Protein AF-A0A844CHT3-F1 (afdb_monomer)

Sequence (270 aa):
MACTTKIDYTPQVSEKPLGLPQITQGWQAALNIAKATGRPLPAVAANAPDAPTKAPEDNANARIGLTKGAVIETLDGPKPVENLKPGDLLRTGSGAYRPLRHVFRVELDAPRRAIRINAEALGPGLPEKGIRLPRDQQIHVTSDIARRMFGHEGALVPAHLLTALPGIAAARVKDRVHYLLLMDRQDTVLTRGVPTETLAPCARNLDLVPAHLRRAITRLYPGFGQDKPKAARHLNVPKTKRQKRLVHKHANSGTPLLGDDPAPEDHKTG

Mean predicted aligned error: 12.44 Å

pLDDT: mean 73.32, std 22.99, range [27.7, 97.88]

Radius of gyration: 20.01 Å; Cα contacts (8 Å, |Δi|>4): 534; chains: 1; bounding box: 61×52×53 Å

Structure (mmCIF, N/CA/C/O backbone):
data_AF-A0A844CHT3-F1
#
_entry.id   AF-A0A844CHT3-F1
#
loop_
_atom_site.group_PDB
_atom_site.id
_atom_site.type_symbol
_atom_site.label_atom_id
_atom_site.label_alt_id
_atom_site.label_comp_id
_atom_site.label_asym_id
_atom_site.label_entity_id
_atom_site.label_seq_id
_atom_site.pdbx_PDB_ins_code
_atom_site.Cartn_x
_atom_site.Cartn_y
_atom_site.Cartn_z
_atom_site.occupancy
_atom_site.B_iso_or_equiv
_atom_site.auth_seq_id
_atom_site.auth_comp_id
_atom_site.auth_asym_id
_atom_site.auth_atom_id
_atom_site.pdbx_PDB_model_num
ATOM 1 N N . MET A 1 1 ? 7.297 25.046 -6.395 1.00 27.98 1 MET A N 1
ATOM 2 C CA . MET A 1 1 ? 8.085 24.469 -7.512 1.00 27.98 1 MET A CA 1
ATOM 3 C C . MET A 1 1 ? 7.673 23.031 -7.759 1.00 27.98 1 MET A C 1
ATOM 5 O O . MET A 1 1 ? 7.214 22.374 -6.836 1.00 27.98 1 MET A O 1
ATOM 9 N N . ALA A 1 2 ? 7.744 22.593 -9.013 1.00 28.45 2 ALA A N 1
ATOM 10 C CA . ALA A 1 2 ? 6.963 21.505 -9.569 1.00 28.45 2 ALA A CA 1
ATOM 11 C C . ALA A 1 2 ? 7.799 20.251 -9.932 1.00 28.45 2 ALA A C 1
ATOM 13 O O . ALA A 1 2 ? 8.693 20.369 -10.751 1.00 28.45 2 ALA A O 1
ATOM 14 N N . CYS A 1 3 ? 7.493 19.054 -9.394 1.00 27.70 3 CYS A N 1
ATOM 15 C CA . CYS A 1 3 ? 7.609 17.777 -10.126 1.00 27.70 3 CYS A CA 1
ATOM 16 C C . CYS A 1 3 ? 6.873 17.958 -11.457 1.00 27.70 3 CYS A C 1
ATOM 18 O O . CYS A 1 3 ? 5.642 18.106 -11.483 1.00 27.70 3 CYS A O 1
ATOM 20 N N . THR A 1 4 ? 7.658 18.136 -12.513 1.00 29.64 4 THR A N 1
ATOM 21 C CA . THR A 1 4 ? 7.185 18.486 -13.859 1.00 29.64 4 THR A CA 1
ATOM 22 C C . THR A 1 4 ? 7.711 17.494 -14.879 1.00 29.64 4 THR A C 1
ATOM 24 O O . THR A 1 4 ? 7.705 17.778 -16.068 1.00 29.64 4 THR A O 1
ATOM 27 N N . THR A 1 5 ? 8.135 16.311 -14.445 1.00 30.62 5 THR A N 1
ATOM 28 C CA . THR A 1 5 ? 8.407 15.238 -15.387 1.00 30.62 5 THR A CA 1
ATOM 29 C C . THR A 1 5 ? 7.070 14.592 -15.721 1.00 30.62 5 THR A C 1
ATOM 31 O O . THR A 1 5 ? 6.643 13.623 -15.094 1.00 30.62 5 THR A O 1
ATOM 34 N N . LYS A 1 6 ? 6.360 15.164 -16.703 1.00 32.78 6 LYS A N 1
ATOM 35 C CA . LYS A 1 6 ? 5.474 14.340 -17.523 1.00 32.78 6 LYS A CA 1
ATOM 36 C C . LYS A 1 6 ? 6.390 13.288 -18.137 1.00 32.78 6 LYS A C 1
ATOM 38 O O . LYS A 1 6 ? 7.235 13.608 -18.964 1.00 32.78 6 LYS A O 1
ATOM 43 N N . ILE A 1 7 ? 6.291 12.053 -17.655 1.00 34.59 7 ILE A N 1
ATOM 44 C CA . ILE A 1 7 ? 6.892 10.923 -18.352 1.00 34.59 7 ILE A CA 1
ATOM 45 C C . ILE A 1 7 ? 6.004 10.723 -19.579 1.00 34.59 7 ILE A C 1
ATOM 47 O O . ILE A 1 7 ? 4.995 10.011 -19.524 1.00 34.59 7 ILE A O 1
ATOM 51 N N . ASP A 1 8 ? 6.315 11.451 -20.646 1.00 31.53 8 ASP A N 1
ATOM 52 C CA . ASP A 1 8 ? 5.753 11.204 -21.963 1.00 31.53 8 ASP A CA 1
ATOM 53 C C . ASP A 1 8 ? 6.364 9.883 -22.429 1.00 31.53 8 ASP A C 1
ATOM 55 O O . ASP A 1 8 ? 7.491 9.810 -22.916 1.00 31.53 8 ASP A O 1
ATOM 59 N N . TYR A 1 9 ? 5.646 8.793 -22.161 1.00 35.69 9 TYR A N 1
ATOM 60 C CA . TYR A 1 9 ? 5.951 7.515 -22.776 1.00 35.69 9 TYR A CA 1
ATOM 61 C C . TYR A 1 9 ? 5.513 7.607 -24.234 1.00 35.69 9 TYR A C 1
ATOM 63 O O . TYR A 1 9 ? 4.367 7.318 -24.575 1.00 35.69 9 TYR A O 1
ATOM 71 N N . THR A 1 10 ? 6.431 8.032 -25.091 1.00 32.19 10 THR A N 1
ATOM 72 C CA . THR A 1 10 ? 6.373 7.678 -26.504 1.00 32.19 10 THR A CA 1
ATOM 73 C C . THR A 1 10 ? 6.957 6.269 -26.589 1.00 32.19 10 THR A C 1
ATOM 75 O O . THR A 1 10 ? 8.116 6.099 -26.203 1.00 32.19 10 THR A O 1
ATOM 78 N N . PRO A 1 11 ? 6.205 5.241 -27.025 1.00 35.31 11 PRO A N 1
ATOM 79 C CA . PRO A 1 11 ? 6.768 3.916 -27.236 1.00 35.31 11 PRO A CA 1
ATOM 80 C C . PRO A 1 11 ? 7.791 4.018 -28.367 1.00 35.31 11 PRO A C 1
ATOM 82 O O . PRO A 1 11 ? 7.450 3.907 -29.541 1.00 35.31 11 PRO A O 1
ATOM 85 N N . GLN A 1 12 ? 9.049 4.285 -28.032 1.00 36.66 12 GLN A N 1
ATOM 86 C CA . GLN A 1 12 ? 10.134 4.105 -28.973 1.00 36.66 12 GLN A CA 1
ATOM 87 C C . GLN A 1 12 ? 10.660 2.684 -28.819 1.00 36.66 12 GLN A C 1
ATOM 89 O O . GLN A 1 12 ? 11.245 2.315 -27.806 1.00 36.66 12 GLN A O 1
ATOM 94 N N . VAL A 1 13 ? 10.447 1.944 -29.905 1.00 36.38 13 VAL A N 1
ATOM 95 C CA . VAL A 1 13 ? 11.016 0.646 -30.257 1.00 36.38 13 VAL A CA 1
ATOM 96 C C . VAL A 1 13 ? 10.312 -0.577 -29.662 1.00 36.38 13 VAL A C 1
ATOM 98 O O . VAL A 1 13 ? 10.153 -0.765 -28.460 1.00 36.38 13 VAL A O 1
ATOM 101 N N . SER A 1 14 ? 9.910 -1.427 -30.608 1.00 39.06 14 SER A N 1
ATOM 102 C CA . SER A 1 14 ? 9.437 -2.800 -30.485 1.00 39.06 14 SER A CA 1
ATOM 103 C C . SER A 1 14 ? 10.505 -3.710 -29.857 1.00 39.06 14 SER A C 1
ATOM 105 O O . SER A 1 14 ? 11.056 -4.586 -30.521 1.00 39.06 14 SER A O 1
ATOM 107 N N . GLU A 1 15 ? 10.792 -3.541 -28.572 1.00 35.44 15 GLU A N 1
ATOM 108 C CA . GLU A 1 15 ? 11.458 -4.579 -27.792 1.00 35.44 15 GLU A CA 1
ATOM 109 C C . GLU A 1 15 ? 10.507 -5.119 -26.733 1.00 35.44 15 GLU A C 1
ATOM 111 O O . GLU A 1 15 ? 9.846 -4.385 -25.996 1.00 35.44 15 GLU A O 1
ATOM 116 N N . LYS A 1 16 ? 10.417 -6.450 -26.687 1.00 38.06 16 LYS A N 1
ATOM 117 C CA . LYS A 1 16 ? 9.654 -7.179 -25.680 1.00 38.06 16 LYS A CA 1
ATOM 118 C C . LYS A 1 16 ? 10.191 -6.749 -24.307 1.00 38.06 16 LYS A C 1
ATOM 120 O O . LYS A 1 16 ? 11.369 -6.995 -24.047 1.00 38.06 16 LYS A O 1
ATOM 125 N N . PRO A 1 17 ? 9.386 -6.109 -23.438 1.00 40.97 17 PRO A N 1
ATOM 126 C CA . PRO A 1 17 ? 9.882 -5.609 -22.165 1.00 40.97 17 PRO A CA 1
ATOM 127 C C . PRO A 1 17 ? 10.485 -6.766 -21.370 1.00 40.97 17 PRO A C 1
ATOM 129 O O . PRO A 1 17 ? 9.828 -7.786 -21.143 1.00 40.97 17 PRO A O 1
ATOM 132 N N . LEU A 1 18 ? 11.757 -6.618 -20.996 1.00 38.84 18 LEU A N 1
ATOM 133 C CA . LEU A 1 18 ? 12.466 -7.619 -20.211 1.00 38.84 18 LEU A CA 1
ATOM 134 C C . LEU A 1 18 ? 11.733 -7.822 -18.883 1.00 38.84 18 LEU A C 1
ATOM 136 O O . LEU A 1 18 ? 11.431 -6.869 -18.161 1.00 38.84 18 LEU A O 1
ATOM 140 N N . GLY A 1 19 ? 11.457 -9.078 -18.545 1.00 41.59 19 GLY A N 1
ATOM 141 C CA . GLY A 1 19 ? 10.931 -9.423 -17.234 1.00 41.59 19 GLY A CA 1
ATOM 142 C C . GLY A 1 19 ? 11.963 -9.111 -16.149 1.00 41.59 19 GLY A C 1
ATOM 143 O O . GLY A 1 19 ? 13.167 -9.235 -16.356 1.00 41.59 19 GLY A O 1
ATOM 144 N N . LEU A 1 20 ? 11.505 -8.765 -14.947 1.00 42.03 20 LEU A N 1
ATOM 145 C CA . LEU A 1 20 ? 12.373 -8.546 -13.784 1.00 42.03 20 LEU A CA 1
ATOM 146 C C . LEU A 1 20 ? 13.382 -9.665 -13.490 1.00 42.03 20 LEU A C 1
ATOM 148 O O . LEU A 1 20 ? 14.497 -9.319 -13.117 1.00 42.03 20 LEU A O 1
ATOM 152 N N . PRO A 1 21 ? 13.090 -10.963 -13.712 1.00 42.12 21 PRO A N 1
ATOM 153 C CA . PRO A 1 21 ? 14.114 -12.001 -13.613 1.00 42.12 21 PRO A CA 1
ATOM 154 C C . PRO A 1 21 ? 15.311 -11.738 -14.537 1.00 42.12 21 PRO A C 1
ATOM 156 O O . PRO A 1 21 ? 16.453 -11.846 -14.108 1.00 42.12 21 PRO A O 1
ATOM 159 N N . GLN A 1 22 ? 15.057 -11.288 -15.768 1.00 46.22 22 GLN A N 1
ATOM 160 C CA . GLN A 1 22 ? 16.089 -10.979 -16.762 1.00 46.22 22 GLN A CA 1
ATOM 161 C C . GLN A 1 22 ? 16.851 -9.698 -16.396 1.00 46.22 22 GLN A C 1
ATOM 163 O O . GLN A 1 22 ? 18.066 -9.625 -16.562 1.00 46.22 22 GLN A O 1
ATOM 168 N N . ILE A 1 23 ? 16.159 -8.710 -15.824 1.00 45.75 23 ILE A N 1
ATOM 169 C CA . ILE A 1 23 ? 16.764 -7.455 -15.358 1.00 45.75 23 ILE A CA 1
ATOM 170 C C . ILE A 1 23 ? 17.653 -7.691 -14.131 1.00 45.75 23 ILE A C 1
ATOM 172 O O . ILE A 1 23 ? 18.779 -7.199 -14.081 1.00 45.75 23 ILE A O 1
ATOM 176 N N . THR A 1 24 ? 17.171 -8.445 -13.143 1.00 44.72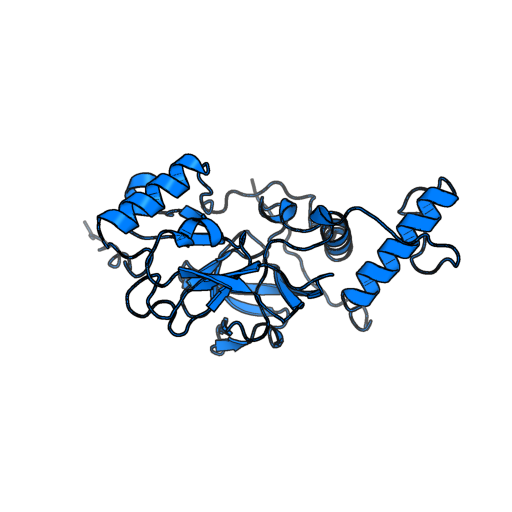 24 THR A N 1
ATOM 177 C CA . THR A 1 24 ? 17.922 -8.768 -11.924 1.00 44.72 24 THR A CA 1
ATOM 178 C C . THR A 1 24 ? 19.128 -9.641 -12.255 1.00 44.72 24 THR A C 1
ATOM 180 O O . THR A 1 24 ? 20.231 -9.337 -11.804 1.00 44.72 24 THR A O 1
ATOM 183 N N . GLN A 1 25 ? 18.956 -10.660 -13.103 1.00 51.41 25 GLN A N 1
ATOM 184 C CA . GLN A 1 25 ? 20.039 -11.544 -13.535 1.00 51.41 25 GLN A CA 1
ATOM 185 C C . GLN A 1 25 ? 21.099 -10.790 -14.350 1.00 51.41 25 GLN A C 1
ATOM 187 O O . GLN A 1 25 ? 22.286 -10.869 -14.031 1.00 51.41 25 GLN A O 1
ATOM 192 N N . GLY A 1 26 ? 20.679 -9.975 -15.323 1.00 45.19 26 GLY A N 1
ATOM 193 C CA . GLY A 1 26 ? 21.593 -9.151 -16.114 1.00 45.19 26 GLY A CA 1
ATOM 194 C C . GLY A 1 26 ? 22.316 -8.082 -15.288 1.00 45.19 26 GLY A C 1
ATOM 195 O O . GLY A 1 26 ? 23.476 -7.752 -15.537 1.00 45.19 26 GLY A O 1
ATOM 196 N N . TRP A 1 27 ? 21.673 -7.552 -14.248 1.00 44.44 27 TRP A N 1
ATOM 197 C CA . TRP A 1 27 ? 22.304 -6.567 -13.378 1.00 44.44 27 TRP A CA 1
ATOM 198 C C . TRP A 1 27 ? 23.285 -7.178 -12.379 1.00 44.44 27 TRP A C 1
ATOM 200 O O . TRP A 1 27 ? 24.342 -6.594 -12.127 1.00 44.44 27 TRP A O 1
ATOM 210 N N . GLN A 1 28 ? 22.966 -8.357 -11.842 1.00 48.78 28 GLN A N 1
ATOM 211 C CA . GLN A 1 28 ? 23.878 -9.108 -10.987 1.00 48.78 28 GLN A CA 1
ATOM 212 C C . GLN A 1 28 ? 25.139 -9.504 -11.770 1.00 48.78 28 GLN A C 1
ATOM 214 O O . GLN A 1 28 ? 26.248 -9.327 -11.270 1.00 48.78 28 GLN A O 1
ATOM 219 N N . ALA A 1 29 ? 24.979 -9.932 -13.027 1.00 49.59 29 ALA A N 1
ATOM 220 C CA . ALA A 1 29 ? 26.091 -10.200 -13.932 1.00 49.59 29 ALA A CA 1
ATOM 221 C C . ALA A 1 29 ? 26.968 -8.954 -14.158 1.00 49.59 29 ALA A C 1
ATOM 223 O O . ALA A 1 29 ? 28.166 -8.993 -13.879 1.00 49.59 29 ALA A O 1
ATOM 224 N N . ALA A 1 30 ? 26.379 -7.81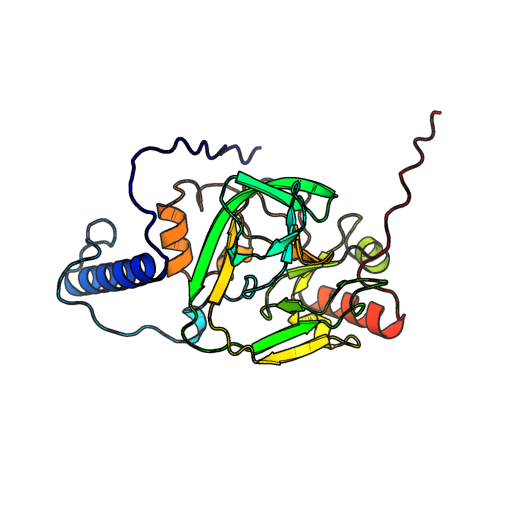2 -14.537 1.00 44.84 30 ALA A N 1
ATOM 225 C CA . ALA A 1 30 ? 27.121 -6.563 -14.761 1.00 44.84 30 ALA A CA 1
ATOM 226 C C . ALA A 1 30 ? 27.892 -6.063 -13.519 1.00 44.84 30 ALA A C 1
ATOM 228 O O . ALA A 1 30 ? 29.025 -5.592 -13.619 1.00 44.84 30 ALA A O 1
ATOM 229 N N . LEU A 1 31 ? 27.301 -6.178 -12.327 1.00 47.62 31 LEU A N 1
ATOM 230 C CA . LEU A 1 31 ? 27.947 -5.816 -11.057 1.00 47.62 31 LEU A CA 1
ATOM 231 C C . LEU A 1 31 ? 29.239 -6.579 -10.797 1.00 47.62 31 LEU A C 1
ATOM 233 O O . LEU A 1 31 ? 30.205 -6.049 -10.248 1.00 47.62 31 LEU A O 1
ATOM 237 N N . ASN A 1 32 ? 29.200 -7.853 -11.123 1.00 49.69 32 ASN A N 1
ATOM 238 C CA . ASN A 1 32 ? 30.244 -8.786 -10.796 1.00 49.69 32 ASN A CA 1
ATOM 239 C C . ASN A 1 32 ? 31.475 -8.589 -11.682 1.00 49.69 32 ASN A C 1
ATOM 241 O O . ASN A 1 32 ? 32.595 -8.522 -11.180 1.00 49.69 32 ASN A O 1
ATOM 245 N N . ILE A 1 33 ? 31.246 -8.357 -12.971 1.00 48.78 33 ILE A N 1
ATOM 246 C CA . ILE A 1 33 ? 32.291 -8.013 -13.936 1.00 48.78 33 ILE A CA 1
ATOM 247 C C . ILE A 1 33 ? 32.917 -6.653 -13.594 1.00 48.78 33 ILE A C 1
ATOM 249 O O . ILE A 1 33 ? 34.136 -6.502 -13.650 1.00 48.78 33 ILE A O 1
ATOM 253 N N . ALA A 1 34 ? 32.114 -5.664 -13.181 1.00 49.22 34 ALA A N 1
ATOM 254 C CA . ALA A 1 34 ? 32.613 -4.354 -12.751 1.00 49.22 34 ALA A CA 1
ATOM 255 C C . ALA A 1 34 ? 33.596 -4.464 -11.572 1.00 49.22 34 ALA A C 1
ATOM 257 O O . ALA A 1 34 ? 34.659 -3.848 -11.585 1.00 49.22 34 ALA A O 1
ATOM 258 N N . LYS A 1 35 ? 33.280 -5.306 -10.578 1.00 51.31 35 LYS A N 1
ATOM 259 C CA . LYS A 1 35 ? 34.171 -5.572 -9.437 1.00 51.31 35 LYS A CA 1
ATOM 260 C C . LYS A 1 35 ? 35.452 -6.296 -9.842 1.00 51.31 35 LYS A C 1
ATOM 262 O O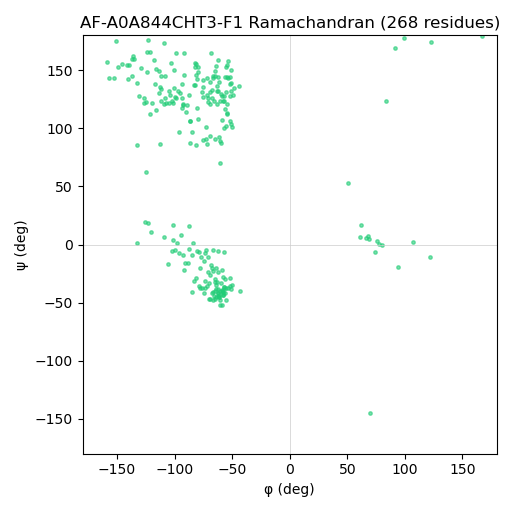 . LYS A 1 35 ? 36.511 -5.949 -9.337 1.00 51.31 35 LYS A O 1
ATOM 267 N N . ALA A 1 36 ? 35.351 -7.276 -10.738 1.00 49.34 36 ALA A N 1
ATOM 268 C CA . ALA A 1 36 ? 36.500 -8.057 -11.192 1.00 49.34 36 ALA A CA 1
ATOM 269 C C . ALA A 1 36 ? 37.464 -7.243 -12.070 1.00 49.34 36 ALA A C 1
ATOM 271 O O . ALA A 1 36 ? 38.669 -7.455 -12.033 1.00 49.34 36 ALA A O 1
ATOM 272 N N . THR A 1 37 ? 36.938 -6.297 -12.849 1.00 52.53 37 THR A N 1
ATOM 273 C CA . THR A 1 37 ? 37.716 -5.537 -13.844 1.00 52.53 37 THR A CA 1
ATOM 274 C C . THR A 1 37 ? 38.096 -4.128 -13.390 1.00 52.53 37 THR A C 1
ATOM 276 O O . THR A 1 37 ? 38.778 -3.417 -14.122 1.00 52.53 37 THR A O 1
ATOM 279 N N . GLY A 1 38 ? 37.610 -3.679 -12.228 1.00 55.19 38 GLY A N 1
ATOM 280 C CA . GLY A 1 38 ? 37.770 -2.297 -11.759 1.00 55.19 38 GLY A CA 1
ATOM 281 C C . GLY A 1 38 ? 37.025 -1.255 -12.607 1.00 55.19 38 GLY A C 1
ATOM 282 O O . GLY A 1 38 ? 37.162 -0.055 -12.370 1.00 55.19 38 GLY A O 1
ATOM 283 N N . ARG A 1 39 ? 36.228 -1.684 -13.596 1.00 49.00 39 ARG A N 1
ATOM 284 C CA . ARG A 1 39 ? 35.475 -0.794 -14.486 1.00 49.00 39 ARG A CA 1
ATOM 285 C C . ARG A 1 39 ? 34.189 -0.317 -13.809 1.00 49.00 39 ARG A C 1
ATOM 287 O O . ARG A 1 39 ? 33.514 -1.101 -13.140 1.00 49.00 39 ARG A O 1
ATOM 294 N N . PRO A 1 40 ? 33.784 0.947 -14.009 1.00 43.41 40 PRO A N 1
ATOM 295 C CA . PRO A 1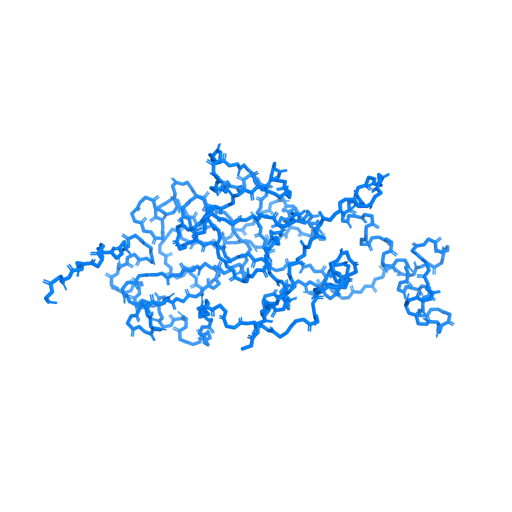 40 ? 32.540 1.451 -13.448 1.00 43.41 40 PRO A CA 1
ATOM 296 C C . PRO A 1 40 ? 31.334 0.751 -14.100 1.00 43.41 40 PRO A C 1
ATOM 298 O O . PRO A 1 40 ? 31.325 0.499 -15.301 1.00 43.41 40 PRO A O 1
ATOM 301 N N . LEU A 1 41 ? 30.289 0.478 -13.312 1.00 39.66 41 LEU A N 1
ATOM 302 C CA . LEU A 1 41 ? 29.039 -0.192 -13.722 1.00 39.66 41 LEU A CA 1
ATOM 303 C C . LEU A 1 41 ? 28.429 0.255 -15.074 1.00 39.66 41 LEU A C 1
ATOM 305 O O . LEU A 1 41 ? 27.941 -0.612 -15.794 1.00 39.66 41 LEU A O 1
ATOM 309 N N . PRO A 1 42 ? 28.426 1.552 -15.451 1.00 43.00 42 PRO A N 1
ATOM 310 C CA . PRO A 1 42 ? 27.925 2.000 -16.755 1.00 43.00 42 PRO A CA 1
ATOM 311 C C . PRO A 1 42 ? 28.729 1.475 -17.953 1.00 43.00 42 PRO A C 1
ATOM 313 O O . PRO A 1 42 ? 28.222 1.463 -19.067 1.00 43.00 42 PRO A O 1
ATOM 316 N N . ALA A 1 43 ? 29.971 1.042 -17.731 1.00 43.69 43 ALA A N 1
ATOM 317 C CA . ALA A 1 43 ? 30.878 0.544 -18.760 1.00 43.69 43 ALA A CA 1
ATOM 318 C C . ALA A 1 43 ? 30.836 -0.988 -18.916 1.00 43.69 43 ALA A C 1
ATOM 320 O O . ALA A 1 43 ? 31.693 -1.549 -19.601 1.00 43.69 43 ALA A O 1
ATOM 321 N N . VAL A 1 44 ? 29.894 -1.669 -18.253 1.00 43.66 44 VAL A N 1
ATOM 322 C CA . VAL A 1 44 ? 29.858 -3.130 -18.143 1.00 43.66 44 VAL A CA 1
ATOM 323 C C . VAL A 1 44 ? 28.503 -3.675 -18.595 1.00 43.66 44 VAL A C 1
ATOM 325 O O . VAL A 1 44 ? 27.459 -3.315 -18.053 1.00 43.66 44 VAL A O 1
ATOM 328 N N . ALA A 1 45 ? 28.524 -4.555 -19.599 1.00 47.44 45 ALA A N 1
ATOM 329 C CA . ALA A 1 45 ? 27.330 -5.179 -20.159 1.00 47.44 45 ALA A CA 1
ATOM 330 C C . ALA A 1 45 ? 26.834 -6.352 -19.295 1.00 47.44 45 ALA A C 1
ATOM 332 O O . ALA A 1 45 ? 27.620 -7.085 -18.698 1.00 47.44 45 ALA A O 1
ATOM 333 N N . ALA A 1 46 ? 25.516 -6.559 -19.289 1.00 40.69 46 ALA A N 1
ATOM 334 C CA . ALA A 1 46 ? 24.804 -7.580 -18.514 1.00 40.69 46 ALA A CA 1
ATOM 335 C C . ALA A 1 46 ? 25.154 -9.049 -18.849 1.00 40.69 46 ALA A C 1
ATOM 337 O O . ALA A 1 46 ? 24.678 -9.944 -18.161 1.00 40.69 46 ALA A O 1
ATOM 338 N N . ASN A 1 47 ? 25.982 -9.300 -19.870 1.00 48.25 47 ASN A N 1
ATOM 339 C CA . ASN A 1 47 ? 26.203 -10.627 -20.458 1.00 48.25 47 ASN A CA 1
ATOM 340 C C . ASN A 1 47 ? 27.674 -11.095 -20.453 1.00 48.25 47 ASN A C 1
ATOM 342 O O . ASN A 1 47 ? 28.012 -11.966 -21.250 1.00 48.25 47 ASN A O 1
ATOM 346 N N . ALA A 1 48 ? 28.576 -10.529 -19.639 1.00 44.28 48 ALA A N 1
ATOM 347 C CA . ALA A 1 48 ? 29.965 -11.017 -19.641 1.00 44.28 48 ALA A CA 1
ATOM 348 C C . ALA A 1 48 ? 30.145 -12.290 -18.770 1.00 44.28 48 ALA A C 1
ATOM 350 O O . ALA A 1 48 ? 29.455 -12.442 -17.760 1.00 44.28 48 ALA A O 1
ATOM 351 N N . PRO A 1 49 ? 31.040 -13.211 -19.172 1.00 42.28 49 PRO A N 1
ATOM 352 C CA . PRO A 1 49 ? 30.980 -14.626 -18.786 1.00 42.28 49 PRO A CA 1
ATOM 353 C C . PRO A 1 49 ? 31.311 -14.975 -17.317 1.00 42.28 49 PRO A C 1
ATOM 355 O O . PRO A 1 49 ? 31.000 -16.087 -16.902 1.00 42.28 49 PRO A O 1
ATOM 358 N N . ASP A 1 50 ? 31.840 -14.053 -16.498 1.00 39.06 50 ASP A N 1
ATOM 359 C CA . ASP A 1 50 ? 32.530 -14.412 -15.238 1.00 39.06 50 ASP A CA 1
ATOM 360 C C . ASP A 1 50 ? 31.979 -13.735 -13.959 1.00 39.06 50 ASP A C 1
ATOM 362 O O . ASP A 1 50 ? 32.668 -12.968 -13.283 1.00 39.06 50 ASP A O 1
ATOM 366 N N . ALA A 1 51 ? 30.720 -13.991 -13.585 1.00 34.97 51 ALA A N 1
ATOM 367 C CA . ALA A 1 51 ? 30.045 -13.266 -12.498 1.00 34.97 51 ALA A CA 1
ATOM 368 C C . ALA A 1 51 ? 29.891 -14.047 -11.147 1.00 34.97 51 ALA A C 1
ATOM 370 O O . ALA A 1 51 ? 29.198 -15.063 -11.149 1.00 34.97 51 ALA A O 1
ATOM 371 N N . PRO A 1 52 ? 30.406 -13.586 -9.965 1.00 35.66 52 PRO A N 1
ATOM 372 C CA . PRO A 1 52 ? 30.283 -14.308 -8.675 1.00 35.66 52 PRO A CA 1
ATOM 373 C C . PRO A 1 52 ? 28.962 -14.144 -7.885 1.00 35.66 52 PRO A C 1
ATOM 375 O O . PRO A 1 52 ? 28.287 -13.119 -7.899 1.00 35.66 52 PRO A O 1
ATOM 378 N N . THR A 1 53 ? 28.601 -15.145 -7.085 1.00 40.56 53 THR A N 1
ATOM 379 C CA . THR A 1 53 ? 27.189 -15.493 -6.844 1.00 40.56 53 THR A CA 1
ATOM 380 C C . THR A 1 53 ? 26.495 -15.039 -5.545 1.00 40.56 53 THR A C 1
ATOM 382 O O . THR A 1 53 ? 25.445 -15.612 -5.274 1.00 40.56 53 THR A O 1
ATOM 385 N N . LYS A 1 54 ? 26.939 -14.069 -4.714 1.00 35.62 54 LYS A N 1
ATOM 386 C CA . LYS A 1 54 ? 26.138 -13.725 -3.493 1.00 35.62 54 LYS A CA 1
ATOM 387 C C . LYS A 1 54 ? 26.323 -12.328 -2.865 1.00 35.62 54 LYS A C 1
ATOM 389 O O . LYS A 1 54 ? 27.431 -11.810 -2.783 1.00 35.62 54 LYS A O 1
ATOM 394 N N . ALA A 1 55 ? 25.215 -11.756 -2.368 1.00 34.88 55 ALA A N 1
ATOM 395 C CA . ALA A 1 55 ? 25.113 -10.535 -1.545 1.00 34.88 55 ALA A CA 1
ATOM 396 C C . ALA A 1 55 ? 24.117 -10.754 -0.364 1.00 34.88 55 ALA A C 1
ATOM 398 O O . ALA A 1 55 ? 23.340 -11.705 -0.432 1.00 34.88 55 ALA A O 1
ATOM 399 N N . PRO A 1 56 ? 24.128 -9.929 0.712 1.00 38.28 56 PRO A N 1
ATOM 400 C CA . PRO A 1 56 ? 23.503 -10.245 2.011 1.00 38.28 56 PRO A CA 1
ATOM 401 C C . PRO A 1 56 ? 21.959 -10.210 2.017 1.00 38.28 56 PRO A C 1
ATOM 403 O O . PRO A 1 56 ? 21.341 -9.335 1.409 1.00 38.28 56 PRO A O 1
ATOM 406 N N . GLU A 1 57 ? 21.348 -11.128 2.773 1.00 44.00 57 GLU A N 1
ATOM 407 C CA . GLU A 1 57 ? 19.963 -11.621 2.616 1.00 44.00 57 GLU A CA 1
ATOM 408 C C . GLU A 1 57 ? 18.823 -10.642 2.994 1.00 44.00 57 GLU A C 1
ATOM 410 O O . GLU A 1 57 ? 17.719 -10.742 2.450 1.00 44.00 57 GLU A O 1
ATOM 415 N N . ASP A 1 58 ? 19.056 -9.646 3.858 1.00 41.56 58 ASP A N 1
ATOM 416 C CA . ASP A 1 58 ? 17.969 -8.783 4.365 1.00 41.56 58 ASP A CA 1
ATOM 417 C C . ASP A 1 58 ? 17.660 -7.544 3.507 1.00 41.56 58 ASP A C 1
ATOM 419 O O . ASP A 1 58 ? 16.570 -6.973 3.606 1.00 41.56 58 ASP A O 1
ATOM 423 N N . ASN A 1 59 ? 18.568 -7.163 2.603 1.00 49.41 59 ASN A N 1
ATOM 424 C CA . ASN A 1 59 ? 18.405 -6.014 1.700 1.00 49.41 59 ASN A CA 1
ATOM 425 C C . ASN A 1 59 ? 18.178 -6.431 0.231 1.00 49.41 59 ASN A C 1
ATOM 427 O O . ASN A 1 59 ? 18.166 -5.595 -0.674 1.00 49.41 59 ASN A O 1
ATOM 431 N N . ALA A 1 60 ? 18.018 -7.735 -0.010 1.00 53.78 60 ALA A N 1
ATOM 432 C CA . ALA A 1 60 ? 17.877 -8.314 -1.343 1.00 53.78 60 ALA A CA 1
ATOM 433 C C . ALA A 1 60 ? 16.434 -8.294 -1.877 1.00 53.78 60 ALA A C 1
ATOM 435 O O . ALA A 1 60 ? 16.221 -8.574 -3.045 1.00 53.78 60 ALA A O 1
ATOM 436 N N . ASN A 1 61 ? 15.425 -7.954 -1.067 1.00 64.44 61 ASN A N 1
ATOM 437 C CA . ASN A 1 61 ? 14.023 -8.193 -1.432 1.00 64.44 61 ASN A CA 1
ATOM 438 C C . ASN A 1 61 ? 13.094 -7.013 -1.112 1.00 64.44 61 ASN A C 1
ATOM 440 O O . ASN A 1 61 ? 13.265 -6.330 -0.102 1.00 64.44 61 ASN A O 1
ATOM 444 N N . ALA A 1 62 ? 12.088 -6.788 -1.966 1.00 69.69 62 ALA A N 1
ATOM 445 C CA . ALA A 1 62 ? 11.093 -5.729 -1.785 1.00 69.69 62 ALA A CA 1
ATOM 446 C C . ALA A 1 62 ? 10.274 -5.924 -0.500 1.00 69.69 62 ALA A C 1
ATOM 448 O O . ALA A 1 62 ? 9.775 -7.015 -0.213 1.00 69.69 62 ALA A O 1
ATOM 449 N N . ARG A 1 63 ? 10.135 -4.847 0.283 1.00 82.12 63 ARG A N 1
ATOM 450 C CA . ARG A 1 63 ? 9.415 -4.842 1.572 1.00 82.12 63 ARG A CA 1
ATOM 451 C C . ARG A 1 63 ? 7.964 -4.357 1.459 1.00 82.12 63 ARG A C 1
ATOM 453 O O . ARG A 1 63 ? 7.202 -4.475 2.417 1.00 82.12 63 ARG A O 1
ATOM 460 N N . ILE A 1 64 ? 7.597 -3.866 0.280 1.00 88.25 64 ILE A N 1
ATOM 461 C CA . ILE A 1 64 ? 6.266 -3.403 -0.127 1.00 88.25 64 ILE A CA 1
ATOM 462 C C . ILE A 1 64 ? 5.802 -4.171 -1.371 1.00 88.25 64 ILE A C 1
ATOM 464 O O . ILE A 1 64 ? 6.547 -4.995 -1.913 1.00 88.25 64 ILE A O 1
ATOM 468 N N . GLY A 1 65 ? 4.574 -3.908 -1.808 1.00 89.75 65 GLY A N 1
ATOM 469 C CA . GLY A 1 65 ? 3.963 -4.513 -2.983 1.00 89.75 65 GLY A CA 1
ATOM 470 C C . GLY A 1 65 ? 2.662 -5.235 -2.675 1.00 89.75 65 GLY A C 1
ATOM 471 O O . GLY A 1 65 ? 2.259 -5.399 -1.526 1.00 89.75 65 GLY A O 1
ATOM 472 N N . LEU A 1 66 ? 2.013 -5.690 -3.734 1.00 91.88 66 LEU A N 1
ATOM 473 C CA . LEU A 1 66 ? 0.766 -6.434 -3.675 1.00 91.88 66 LEU A CA 1
ATOM 474 C C . LEU A 1 66 ? 1.017 -7.896 -4.031 1.00 91.88 66 LEU A C 1
ATOM 476 O O . LEU A 1 66 ? 1.873 -8.205 -4.855 1.00 91.88 66 LEU A O 1
ATOM 480 N N . THR A 1 67 ? 0.285 -8.803 -3.397 1.00 89.44 67 THR A N 1
ATOM 481 C CA . THR A 1 67 ? 0.377 -10.236 -3.701 1.00 89.44 67 THR A CA 1
ATOM 482 C C . THR A 1 67 ? -0.480 -10.578 -4.919 1.00 89.44 67 THR A C 1
ATOM 484 O O . THR A 1 67 ? -1.431 -9.859 -5.227 1.00 89.44 67 THR A O 1
ATOM 487 N N . LYS A 1 68 ? -0.153 -11.666 -5.625 1.00 88.75 68 LYS A N 1
ATOM 488 C CA . LYS A 1 68 ? -0.974 -12.157 -6.740 1.00 88.75 68 LYS A CA 1
ATOM 489 C C . LYS A 1 68 ? -2.439 -12.325 -6.314 1.00 88.75 68 LYS A C 1
ATOM 491 O O . LYS A 1 68 ? -2.717 -12.799 -5.210 1.00 88.75 68 LYS A O 1
ATOM 496 N N . GLY A 1 69 ? -3.367 -11.932 -7.181 1.00 90.38 69 GLY A N 1
ATOM 497 C CA . GLY A 1 69 ? -4.802 -11.952 -6.914 1.00 90.38 69 GLY A CA 1
ATOM 498 C C . GLY A 1 69 ? -5.301 -10.801 -6.034 1.00 90.38 69 GLY A C 1
ATOM 499 O O . GLY A 1 69 ? -6.501 -10.737 -5.756 1.00 90.38 69 GLY A O 1
ATOM 500 N N . ALA A 1 70 ? -4.431 -9.880 -5.593 1.00 92.06 70 ALA A N 1
ATOM 501 C CA . ALA A 1 70 ? -4.880 -8.612 -5.025 1.00 92.06 70 ALA A CA 1
ATOM 502 C C . ALA A 1 70 ? -5.716 -7.867 -6.073 1.00 92.06 70 ALA A C 1
ATOM 504 O O . ALA A 1 70 ? -5.281 -7.709 -7.207 1.00 92.06 70 ALA A O 1
ATOM 505 N N . VAL A 1 71 ? -6.923 -7.442 -5.704 1.00 96.12 71 VAL A N 1
ATOM 506 C CA . VAL A 1 71 ? -7.867 -6.795 -6.625 1.00 96.12 71 VAL A CA 1
ATOM 507 C C . VAL A 1 71 ? -7.804 -5.287 -6.430 1.00 96.12 71 VAL A C 1
ATOM 509 O O . VAL A 1 71 ? -7.954 -4.817 -5.302 1.00 96.12 71 VAL A O 1
ATOM 512 N N . ILE A 1 72 ? -7.599 -4.560 -7.525 1.00 97.38 72 ILE A N 1
ATOM 513 C CA . ILE A 1 72 ? -7.448 -3.107 -7.576 1.00 97.38 72 ILE A CA 1
ATOM 514 C C . ILE A 1 72 ? -8.649 -2.500 -8.285 1.00 97.38 72 ILE A C 1
ATOM 516 O O . ILE A 1 72 ? -9.059 -2.981 -9.342 1.00 97.38 72 ILE A O 1
ATOM 520 N N . GLU A 1 73 ? -9.212 -1.447 -7.703 1.00 96.69 73 GLU A N 1
ATOM 521 C CA . GLU A 1 73 ? -10.280 -0.683 -8.339 1.00 96.69 73 GLU A CA 1
ATOM 522 C C . GLU A 1 73 ? -9.716 0.127 -9.509 1.00 96.69 73 GLU A C 1
ATOM 524 O O . GLU A 1 73 ? -8.798 0.938 -9.352 1.00 96.69 73 GLU A O 1
ATOM 529 N N . THR A 1 74 ? -10.275 -0.099 -10.694 1.00 96.62 74 THR A N 1
ATOM 530 C CA . THR A 1 74 ? -9.931 0.633 -11.916 1.00 96.62 74 THR A CA 1
ATOM 531 C C . THR A 1 74 ? -11.185 1.252 -12.520 1.00 96.62 74 THR A C 1
ATOM 533 O O . THR A 1 74 ? -12.295 0.882 -12.136 1.00 96.62 74 THR A O 1
ATOM 536 N N . LEU A 1 75 ? -11.020 2.192 -13.453 1.00 94.00 75 LEU A N 1
ATOM 537 C CA . LEU A 1 75 ? -12.145 2.840 -14.133 1.00 94.00 75 LEU A CA 1
ATOM 538 C C . LEU A 1 75 ? -13.052 1.823 -14.844 1.00 94.00 75 LEU A C 1
ATOM 540 O O . LEU A 1 75 ? -14.269 1.958 -14.800 1.00 94.00 75 LEU A O 1
ATOM 544 N N . ASP A 1 76 ? -12.463 0.770 -15.415 1.00 92.19 76 ASP A N 1
ATOM 545 C CA . ASP A 1 76 ? -13.182 -0.291 -16.137 1.00 92.19 76 ASP A CA 1
ATOM 546 C C . ASP A 1 76 ? -13.658 -1.425 -15.208 1.00 92.19 76 ASP A C 1
ATOM 548 O O . ASP A 1 76 ? -13.958 -2.533 -15.654 1.00 92.19 76 ASP A O 1
ATOM 552 N N . GLY A 1 77 ? -13.673 -1.179 -13.896 1.00 95.50 77 GLY A N 1
ATOM 553 C CA . GLY A 1 77 ? -14.028 -2.150 -12.867 1.00 95.50 77 GLY A CA 1
ATOM 554 C C . GLY A 1 77 ? -12.824 -2.802 -12.172 1.00 95.50 77 GLY A C 1
ATOM 555 O O . GLY A 1 77 ? -11.664 -2.502 -12.472 1.00 95.50 77 GLY A O 1
ATOM 556 N N . PRO A 1 78 ? -13.064 -3.676 -11.180 1.00 95.94 78 PRO A N 1
ATOM 557 C CA . PRO A 1 78 ? -11.992 -4.280 -10.395 1.00 95.94 78 PRO A CA 1
ATOM 558 C C . PRO A 1 78 ? -11.125 -5.234 -11.233 1.00 95.94 78 PRO A C 1
ATOM 560 O O . PRO A 1 78 ? -11.635 -6.183 -11.829 1.00 95.94 78 PRO A O 1
ATOM 563 N N . LYS A 1 79 ? -9.800 -5.035 -11.237 1.00 97.50 79 LYS A N 1
ATOM 564 C CA . LYS A 1 79 ? -8.828 -5.910 -11.921 1.00 97.50 79 LYS A CA 1
ATOM 565 C C . LYS A 1 79 ? -7.872 -6.563 -10.916 1.00 97.50 79 LYS A C 1
ATOM 567 O O . LYS A 1 79 ? -7.401 -5.886 -10.001 1.00 97.50 79 LYS A O 1
ATOM 572 N N . PRO A 1 80 ? -7.543 -7.861 -11.055 1.00 96.50 80 PRO A N 1
ATOM 573 C CA . PRO A 1 80 ? -6.451 -8.453 -10.291 1.00 96.50 80 PRO A CA 1
ATOM 574 C C . PRO A 1 80 ? -5.118 -7.818 -10.710 1.00 96.50 80 PRO A C 1
ATOM 576 O O . PRO A 1 80 ? -4.920 -7.474 -11.877 1.00 96.50 80 PRO A O 1
ATOM 579 N N . VAL A 1 81 ? -4.205 -7.660 -9.755 1.00 95.81 81 VAL A N 1
ATOM 580 C CA . VAL A 1 81 ? -2.968 -6.887 -9.916 1.00 95.81 81 VAL A CA 1
ATOM 581 C C . VAL A 1 81 ? -2.071 -7.420 -11.036 1.00 95.81 81 VAL A C 1
ATOM 583 O O . VAL A 1 81 ? -1.430 -6.639 -11.733 1.00 95.81 81 VAL A O 1
ATOM 586 N N . GLU A 1 82 ? -2.064 -8.734 -11.261 1.00 94.75 82 GLU A N 1
ATOM 587 C CA . GLU A 1 82 ? -1.316 -9.379 -12.345 1.00 94.75 82 GLU A CA 1
ATOM 588 C C . GLU A 1 82 ? -1.843 -9.060 -13.753 1.00 94.75 82 GLU A C 1
ATOM 590 O O . GLU A 1 82 ? -1.116 -9.261 -14.724 1.00 94.75 82 GLU A O 1
ATOM 595 N N . ASN A 1 83 ? -3.077 -8.559 -13.865 1.00 95.94 83 ASN A N 1
ATOM 596 C CA 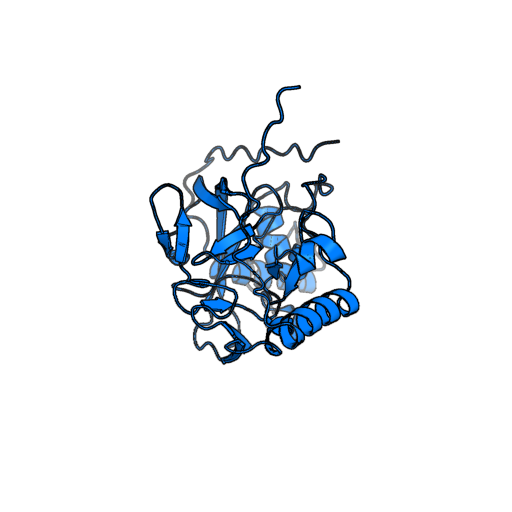. ASN A 1 83 ? -3.703 -8.205 -15.139 1.00 95.94 83 ASN A CA 1
ATOM 597 C C . ASN A 1 83 ? -3.629 -6.703 -15.439 1.00 95.94 83 ASN A C 1
ATOM 599 O O . ASN A 1 83 ? -4.055 -6.286 -16.519 1.00 95.94 83 ASN A O 1
ATOM 603 N N . LEU A 1 84 ? -3.118 -5.898 -14.503 1.00 94.00 84 LEU A N 1
ATOM 604 C CA . LEU A 1 84 ? -2.945 -4.467 -14.707 1.00 94.00 84 LEU A CA 1
ATOM 605 C C . LEU A 1 84 ? -1.883 -4.183 -15.772 1.00 94.00 84 LEU A C 1
ATOM 607 O O . LEU A 1 84 ? -0.861 -4.869 -15.866 1.00 94.00 84 LEU A O 1
ATOM 611 N N . LYS A 1 85 ? -2.106 -3.124 -16.546 1.00 86.00 85 LYS A N 1
ATOM 612 C CA . LYS A 1 85 ? -1.214 -2.668 -17.614 1.00 86.00 85 LYS A CA 1
ATOM 613 C C . LYS A 1 85 ? -0.906 -1.176 -17.464 1.00 86.00 85 LYS A C 1
ATOM 615 O O . LYS A 1 85 ? -1.733 -0.427 -16.941 1.00 86.00 85 LYS A O 1
ATOM 620 N N . PRO A 1 86 ? 0.267 -0.711 -17.934 1.00 83.12 86 PRO A N 1
ATOM 621 C CA . PRO A 1 86 ? 0.513 0.717 -18.104 1.00 83.12 86 PRO A CA 1
ATOM 622 C C . PRO A 1 86 ? -0.649 1.398 -18.841 1.00 83.12 86 PRO A C 1
ATOM 624 O O . PRO A 1 86 ? -1.139 0.873 -19.838 1.00 83.12 86 PRO A O 1
ATOM 627 N N . GLY A 1 87 ? -1.082 2.553 -18.341 1.00 79.00 87 GLY A N 1
ATOM 628 C CA . GLY A 1 87 ? -2.232 3.301 -18.848 1.00 79.00 87 GLY A CA 1
ATOM 629 C C . GLY A 1 87 ? -3.552 3.011 -18.130 1.00 79.00 87 GLY A C 1
ATOM 630 O O . GLY A 1 87 ? -4.432 3.868 -18.178 1.00 79.00 87 GLY A O 1
ATOM 631 N N . ASP A 1 88 ? -3.682 1.886 -17.410 1.00 86.06 88 ASP A N 1
ATOM 632 C CA . ASP A 1 88 ? -4.885 1.604 -16.615 1.00 86.06 88 ASP A CA 1
ATOM 633 C C . ASP A 1 88 ? -5.159 2.746 -15.625 1.00 86.06 88 ASP A C 1
ATOM 635 O O . ASP A 1 88 ? -4.269 3.189 -14.894 1.00 86.06 88 ASP A O 1
ATOM 639 N N . LEU A 1 89 ? -6.404 3.219 -15.585 1.00 87.62 89 LEU A N 1
ATOM 640 C CA . LEU A 1 89 ? -6.836 4.273 -14.673 1.00 87.62 89 LEU A CA 1
ATOM 641 C C . LEU A 1 89 ? -7.255 3.658 -13.338 1.00 87.62 89 LEU A C 1
ATOM 643 O O . LEU A 1 89 ? -8.312 3.041 -13.237 1.00 87.62 89 LEU A O 1
ATOM 647 N N . LEU A 1 90 ? -6.425 3.826 -12.309 1.00 94.50 90 LEU A N 1
ATOM 648 C CA . LEU A 1 90 ? -6.653 3.270 -10.974 1.00 94.50 90 LEU A CA 1
ATOM 649 C C . LEU A 1 90 ? -7.366 4.284 -10.086 1.00 94.50 90 LEU A C 1
ATOM 651 O O . LEU A 1 90 ? -7.002 5.465 -10.086 1.00 94.50 90 LEU A O 1
ATOM 655 N N . ARG A 1 91 ? -8.347 3.823 -9.308 1.00 94.69 91 ARG A N 1
ATOM 656 C CA . ARG A 1 91 ? -9.037 4.662 -8.326 1.00 94.69 91 ARG A CA 1
ATOM 657 C C . ARG A 1 91 ? -8.144 4.872 -7.106 1.00 94.69 91 ARG A C 1
ATOM 659 O O . ARG A 1 91 ? -7.651 3.907 -6.514 1.00 94.69 91 ARG A O 1
ATOM 666 N N . THR A 1 92 ? -7.931 6.128 -6.735 1.00 91.19 92 THR A N 1
ATOM 667 C CA . THR A 1 92 ? -7.103 6.507 -5.591 1.00 91.19 92 THR A CA 1
ATOM 668 C C . THR A 1 92 ? -7.914 6.646 -4.310 1.00 91.19 92 THR A C 1
ATOM 670 O O . THR A 1 92 ? -9.137 6.780 -4.350 1.00 91.19 92 THR A O 1
ATOM 673 N N . GLY A 1 93 ? -7.232 6.674 -3.161 1.00 88.38 93 GLY A N 1
ATOM 674 C CA . GLY A 1 93 ? -7.870 6.932 -1.863 1.00 88.38 93 GLY A CA 1
ATOM 675 C C . GLY A 1 93 ? -8.590 8.284 -1.776 1.00 88.38 93 GLY A C 1
ATOM 676 O O . GLY A 1 93 ? -9.507 8.436 -0.979 1.00 88.38 93 GLY A O 1
ATOM 677 N N . SER A 1 94 ? -8.233 9.251 -2.630 1.00 86.19 94 SER A N 1
ATOM 678 C CA . SER A 1 94 ? -8.928 10.541 -2.742 1.00 86.19 94 SER A CA 1
ATOM 679 C C . SER A 1 94 ? -10.163 10.499 -3.656 1.00 86.19 94 SER A C 1
ATOM 681 O O . SER A 1 94 ? -10.726 11.549 -3.955 1.00 86.19 94 SER A O 1
ATOM 683 N N . GLY A 1 95 ? -10.502 9.336 -4.218 1.00 86.75 95 GLY A N 1
ATOM 684 C CA . GLY A 1 95 ? -11.579 9.163 -5.196 1.00 86.75 95 GLY A CA 1
ATOM 685 C C . GLY A 1 95 ? -11.230 9.551 -6.638 1.00 86.75 95 GLY A C 1
ATOM 686 O O . GLY A 1 95 ? -12.070 9.391 -7.520 1.00 86.75 95 GLY A O 1
ATOM 687 N N . ALA A 1 96 ? -10.011 10.026 -6.918 1.00 88.62 96 ALA A N 1
ATOM 688 C CA . ALA A 1 96 ? -9.600 10.373 -8.278 1.00 88.62 96 ALA A CA 1
ATOM 689 C C . ALA A 1 96 ? -9.172 9.125 -9.064 1.00 88.62 96 ALA A C 1
ATOM 691 O O . ALA A 1 96 ? -8.690 8.157 -8.486 1.00 88.62 96 ALA A O 1
ATOM 692 N N . TYR A 1 97 ? -9.262 9.170 -10.393 1.00 87.75 97 TYR A N 1
ATOM 693 C CA . TYR A 1 97 ? -8.640 8.164 -11.254 1.00 87.75 97 TYR A CA 1
ATOM 694 C C . TYR A 1 97 ? -7.294 8.664 -11.769 1.00 87.75 97 TYR A C 1
ATOM 696 O O . TYR A 1 97 ? -7.167 9.805 -12.230 1.00 87.75 97 TYR A O 1
ATOM 704 N N . ARG A 1 98 ? -6.265 7.824 -11.668 1.00 84.94 98 ARG A N 1
ATOM 705 C CA . ARG A 1 98 ? -4.893 8.171 -12.054 1.00 84.94 98 ARG A CA 1
ATOM 706 C C . ARG A 1 98 ? -4.276 7.070 -12.916 1.00 84.94 98 ARG A C 1
ATOM 708 O O . ARG A 1 98 ? -4.455 5.896 -12.599 1.00 84.94 98 ARG A O 1
ATOM 715 N N . PRO A 1 99 ? -3.524 7.430 -13.970 1.00 81.50 99 PRO A N 1
ATOM 716 C CA . PRO A 1 99 ? -2.904 6.447 -14.842 1.00 81.50 99 PRO A CA 1
ATOM 717 C C . PRO A 1 99 ? -1.781 5.708 -14.115 1.00 81.50 99 PRO A C 1
ATOM 719 O O . PRO A 1 99 ? -0.888 6.312 -13.512 1.00 81.50 99 PRO A O 1
ATOM 722 N N . LEU A 1 100 ? -1.814 4.387 -14.218 1.00 83.00 100 LEU A N 1
ATOM 723 C CA . LEU A 1 100 ? -0.723 3.508 -13.843 1.00 83.00 100 LEU A CA 1
ATOM 724 C C . LEU A 1 100 ? 0.415 3.668 -14.847 1.00 83.00 100 LEU A C 1
ATOM 726 O O . LEU A 1 100 ? 0.220 3.513 -16.050 1.00 83.00 100 LEU A O 1
ATOM 730 N N . ARG A 1 101 ? 1.624 3.959 -14.372 1.00 77.31 101 ARG A N 1
ATOM 731 C CA . ARG A 1 101 ? 2.788 4.090 -15.258 1.00 77.31 101 ARG A CA 1
ATOM 732 C C . ARG A 1 101 ? 3.436 2.755 -15.542 1.00 77.31 101 ARG A C 1
ATOM 734 O O . ARG A 1 101 ? 3.834 2.497 -16.674 1.00 77.31 101 ARG A O 1
ATOM 741 N N . HIS A 1 102 ? 3.545 1.913 -14.522 1.00 81.31 102 HIS A N 1
ATOM 742 C CA . HIS A 1 102 ? 4.135 0.596 -14.681 1.00 81.31 102 HIS A CA 1
ATOM 743 C C . HIS A 1 102 ? 3.716 -0.369 -13.576 1.00 81.31 102 HIS A C 1
ATOM 745 O O . HIS A 1 102 ? 3.391 0.046 -12.464 1.00 81.31 102 HIS A O 1
ATOM 751 N N . VAL A 1 103 ? 3.807 -1.663 -13.878 1.00 84.50 103 VAL A N 1
ATOM 752 C CA . VAL A 1 103 ? 3.633 -2.757 -12.921 1.00 84.50 103 VAL A CA 1
ATOM 753 C C . VAL A 1 103 ? 4.902 -3.595 -12.905 1.00 84.50 103 VAL A C 1
ATOM 755 O O . VAL A 1 103 ? 5.219 -4.270 -13.880 1.00 84.50 103 VAL A O 1
ATOM 758 N N . PHE A 1 104 ? 5.632 -3.579 -11.794 1.00 84.81 104 PHE A N 1
ATOM 759 C CA . PHE A 1 104 ? 6.820 -4.413 -11.622 1.00 84.81 104 PHE A CA 1
ATOM 760 C C . PHE A 1 104 ? 6.449 -5.728 -10.938 1.00 84.81 104 PHE A C 1
ATOM 762 O O . PHE A 1 104 ? 6.039 -5.722 -9.779 1.00 84.81 104 PHE A O 1
ATOM 769 N N . ARG A 1 105 ? 6.648 -6.860 -11.620 1.00 85.69 105 ARG A N 1
ATOM 770 C CA . ARG A 1 105 ? 6.555 -8.210 -11.038 1.00 85.69 105 ARG A CA 1
ATOM 771 C C . ARG A 1 105 ? 7.878 -8.623 -10.386 1.00 85.69 105 ARG A C 1
ATOM 773 O O . ARG A 1 105 ? 8.777 -9.118 -11.060 1.00 85.69 105 ARG A O 1
ATOM 780 N N . VAL A 1 106 ? 7.995 -8.457 -9.079 1.00 80.19 106 VAL A N 1
ATOM 781 C CA . VAL A 1 106 ? 9.192 -8.792 -8.301 1.00 80.19 106 VAL A CA 1
ATOM 782 C C . VAL A 1 106 ? 9.069 -10.199 -7.735 1.00 80.19 106 VAL A C 1
ATOM 784 O O . VAL A 1 106 ? 8.106 -10.510 -7.039 1.00 80.19 106 VAL A O 1
ATOM 787 N N . GLU A 1 107 ? 10.058 -11.039 -8.009 1.00 80.62 107 GLU A N 1
ATOM 788 C CA . GLU A 1 107 ? 10.167 -12.358 -7.397 1.00 80.62 107 GLU A CA 1
ATOM 789 C C . GLU A 1 107 ? 11.093 -12.286 -6.186 1.00 80.62 107 GLU A C 1
ATOM 791 O O . GLU A 1 107 ? 12.174 -11.708 -6.258 1.00 80.62 107 GLU A O 1
ATOM 796 N N . LEU A 1 108 ? 10.633 -12.821 -5.061 1.00 74.88 108 LEU A N 1
ATOM 797 C CA . LEU A 1 108 ? 11.353 -12.824 -3.799 1.00 74.88 108 LEU A CA 1
ATOM 798 C C . LEU A 1 108 ? 12.187 -14.094 -3.668 1.00 74.88 108 LEU A C 1
ATOM 800 O O . LEU A 1 108 ? 11.730 -15.180 -4.030 1.00 74.88 108 LEU A O 1
ATOM 804 N N . ASP A 1 109 ? 13.354 -14.000 -3.039 1.00 68.12 109 ASP A N 1
ATOM 805 C CA . ASP A 1 109 ? 14.238 -15.158 -2.815 1.00 68.12 109 ASP A CA 1
ATOM 806 C C . ASP A 1 109 ? 13.651 -16.200 -1.850 1.00 68.12 109 ASP A C 1
ATOM 808 O O . ASP A 1 109 ? 14.003 -17.378 -1.896 1.00 68.12 109 ASP A O 1
ATOM 812 N N . ALA A 1 110 ? 12.717 -15.787 -0.992 1.00 70.00 110 ALA A N 1
ATOM 813 C CA . ALA A 1 110 ? 12.033 -16.668 -0.058 1.00 70.00 110 ALA A CA 1
ATOM 814 C C . ALA A 1 110 ? 10.600 -16.186 0.234 1.00 70.00 110 ALA A C 1
ATOM 816 O O . ALA A 1 110 ? 10.336 -14.978 0.195 1.00 70.00 110 ALA A O 1
ATOM 817 N N . PRO A 1 111 ? 9.677 -17.103 0.587 1.00 71.19 111 PRO A N 1
ATOM 818 C CA . PRO A 1 111 ? 8.367 -16.754 1.131 1.00 71.19 111 PRO A CA 1
ATOM 819 C C . PRO A 1 111 ? 8.499 -15.798 2.325 1.00 71.19 111 PRO A C 1
ATOM 821 O O . PRO A 1 111 ? 9.230 -16.084 3.277 1.00 71.19 111 PRO A O 1
ATOM 824 N N . ARG A 1 112 ? 7.784 -14.667 2.313 1.00 73.81 112 ARG A N 1
ATOM 825 C CA . ARG A 1 112 ? 7.857 -13.671 3.396 1.00 73.81 112 ARG A CA 1
ATOM 826 C C . ARG A 1 112 ? 6.655 -13.715 4.333 1.00 73.81 112 ARG A C 1
ATOM 828 O O . ARG A 1 112 ? 5.554 -14.161 4.004 1.00 73.81 112 ARG A O 1
ATOM 835 N N . ARG A 1 113 ? 6.894 -13.220 5.553 1.00 81.06 113 ARG A N 1
ATOM 836 C CA . ARG A 1 113 ? 5.825 -12.887 6.499 1.00 81.06 113 ARG A CA 1
ATOM 837 C C . ARG A 1 113 ? 5.021 -11.726 5.914 1.00 81.06 113 ARG A C 1
ATOM 839 O O . ARG A 1 113 ? 5.583 -10.668 5.641 1.00 81.06 113 ARG A O 1
ATOM 846 N N . ALA A 1 114 ? 3.724 -11.933 5.763 1.00 89.88 114 ALA A N 1
ATOM 847 C CA . ALA A 1 114 ? 2.750 -10.917 5.399 1.00 89.88 114 ALA A CA 1
ATOM 848 C C . ALA A 1 114 ? 1.866 -10.593 6.604 1.00 89.88 114 ALA A C 1
ATOM 850 O O . ALA A 1 114 ? 1.919 -11.261 7.640 1.00 89.88 114 ALA A O 1
ATOM 851 N N . ILE A 1 115 ? 1.029 -9.583 6.448 1.00 94.44 115 ILE A N 1
ATOM 852 C CA . ILE A 1 115 ? -0.080 -9.276 7.334 1.00 94.44 115 ILE A CA 1
ATOM 853 C C . ILE A 1 115 ? -1.357 -9.643 6.592 1.00 94.44 115 ILE A C 1
ATOM 855 O O . ILE A 1 115 ? -1.604 -9.164 5.485 1.00 94.44 115 ILE A O 1
ATOM 859 N N . ARG A 1 116 ? -2.141 -10.536 7.189 1.00 95.56 116 ARG A N 1
ATOM 860 C CA . ARG A 1 116 ? -3.503 -10.831 6.764 1.00 95.56 116 ARG A CA 1
ATOM 861 C C . ARG A 1 116 ? -4.435 -9.860 7.474 1.00 95.56 116 ARG A C 1
ATOM 863 O O . ARG A 1 116 ? -4.386 -9.752 8.697 1.00 95.56 116 ARG A O 1
ATOM 870 N N . ILE A 1 117 ? -5.283 -9.215 6.694 1.00 96.81 117 ILE A N 1
ATOM 871 C CA . ILE A 1 117 ? -6.350 -8.332 7.151 1.00 96.81 117 ILE A CA 1
ATOM 872 C C . ILE A 1 117 ? -7.648 -9.007 6.719 1.00 96.81 117 ILE A C 1
ATOM 874 O O . ILE A 1 117 ? -7.844 -9.242 5.525 1.00 96.81 117 ILE A O 1
ATOM 878 N N . ASN A 1 118 ? -8.480 -9.410 7.676 1.00 97.38 118 ASN A N 1
ATOM 879 C CA . ASN A 1 118 ? -9.766 -10.047 7.387 1.00 97.38 118 ASN A CA 1
ATOM 880 C C . ASN A 1 118 ? -10.748 -9.057 6.762 1.00 97.38 118 ASN A C 1
ATOM 882 O O . ASN A 1 118 ? -10.522 -7.853 6.818 1.00 97.38 118 ASN A O 1
ATOM 886 N N . ALA A 1 119 ? -11.827 -9.575 6.170 1.00 96.50 119 ALA A N 1
ATOM 887 C CA . ALA A 1 119 ? -12.941 -8.728 5.758 1.00 96.50 119 ALA A CA 1
ATOM 888 C C . ALA A 1 119 ? -13.437 -7.889 6.947 1.00 96.50 119 ALA A C 1
ATOM 890 O O . ALA A 1 119 ? -13.388 -8.369 8.081 1.00 96.50 119 ALA A O 1
ATOM 891 N N . GLU A 1 120 ? -13.837 -6.646 6.677 1.00 95.75 120 GLU A N 1
ATOM 892 C CA . GLU A 1 120 ? -14.390 -5.694 7.663 1.00 95.75 120 GLU A CA 1
ATOM 893 C C . GLU A 1 120 ? -13.458 -5.310 8.835 1.00 95.75 120 GLU A C 1
ATOM 895 O O . GLU A 1 120 ? -13.849 -4.593 9.752 1.00 95.75 120 GLU A O 1
ATOM 900 N N . ALA A 1 121 ? -12.190 -5.737 8.817 1.00 97.00 121 ALA A N 1
ATOM 901 C CA . ALA A 1 121 ? -11.252 -5.493 9.916 1.00 97.00 121 ALA A CA 1
ATOM 902 C C . ALA A 1 121 ? -10.722 -4.046 9.994 1.00 97.00 121 ALA A C 1
ATOM 904 O O . ALA A 1 121 ? -10.096 -3.675 10.988 1.00 97.00 121 ALA A O 1
ATOM 905 N N . LEU A 1 122 ? -10.903 -3.237 8.945 1.00 96.44 122 LEU A N 1
ATOM 906 C CA . LEU A 1 122 ? -10.458 -1.837 8.902 1.00 96.44 122 LEU A CA 1
ATOM 907 C C . LEU A 1 122 ? -11.618 -0.844 9.032 1.00 96.44 122 LEU A C 1
ATOM 909 O O . LEU A 1 122 ? -11.382 0.321 9.349 1.00 96.44 122 LEU A O 1
ATOM 913 N N . GLY A 1 123 ? -12.847 -1.302 8.824 1.00 94.12 123 GLY A N 1
ATOM 914 C CA . GLY A 1 123 ? -14.070 -0.533 8.985 1.00 94.12 123 GLY A CA 1
ATOM 915 C C . GLY A 1 123 ? -15.267 -1.239 8.360 1.00 94.12 123 GLY A C 1
ATOM 916 O O . GLY A 1 123 ? -15.100 -2.325 7.798 1.00 94.12 123 GLY A O 1
ATOM 917 N N . PRO A 1 124 ? -16.469 -0.647 8.450 1.00 92.38 124 PRO A N 1
ATOM 918 C CA . PRO A 1 124 ? -17.685 -1.242 7.906 1.00 92.38 124 PRO A CA 1
ATOM 919 C C . PRO A 1 124 ? -17.508 -1.588 6.423 1.00 92.38 124 PRO A C 1
ATOM 921 O O . PRO A 1 124 ? -17.160 -0.726 5.619 1.00 92.38 124 PRO A O 1
ATOM 924 N N . GLY A 1 125 ? -17.674 -2.866 6.074 1.00 92.19 125 GLY A N 1
ATOM 925 C CA . GLY A 1 125 ? -17.483 -3.361 4.706 1.00 92.19 125 GLY A CA 1
ATOM 926 C C . GLY A 1 125 ? -16.036 -3.340 4.182 1.00 92.19 125 GLY A C 1
ATOM 927 O O . GLY A 1 125 ? -15.830 -3.608 3.000 1.00 92.19 125 GLY A O 1
ATOM 928 N N . LEU A 1 126 ? -15.025 -3.029 5.012 1.00 94.50 126 LEU A N 1
ATOM 929 C CA . LEU A 1 126 ? -13.641 -2.798 4.573 1.00 94.50 126 LEU A CA 1
ATOM 930 C C . LEU A 1 126 ? -12.589 -3.646 5.315 1.00 94.50 126 LEU A C 1
ATOM 932 O O . LEU A 1 126 ? -12.453 -3.545 6.535 1.00 94.50 126 LEU A O 1
ATOM 936 N N . PRO A 1 127 ? -11.737 -4.401 4.594 1.00 94.69 127 PRO A N 1
ATOM 937 C CA . PRO A 1 127 ? -11.852 -4.708 3.167 1.00 94.69 127 PRO A CA 1
ATOM 938 C C . PRO A 1 127 ? -13.116 -5.532 2.874 1.00 94.69 127 PRO A C 1
ATOM 940 O O . PRO A 1 127 ? -13.542 -6.312 3.722 1.00 94.69 127 PRO A O 1
ATOM 943 N N . GLU A 1 128 ? -13.645 -5.440 1.650 1.00 89.00 128 GLU A N 1
ATOM 944 C CA . GLU A 1 128 ? -14.812 -6.234 1.202 1.00 89.00 128 GLU A CA 1
ATOM 945 C C . GLU A 1 128 ? -14.554 -7.745 1.350 1.00 89.00 128 GLU A C 1
ATOM 947 O O . GLU A 1 128 ? -15.402 -8.539 1.748 1.00 89.00 128 GLU A O 1
ATOM 952 N N . LYS A 1 129 ? -13.319 -8.156 1.053 1.00 91.75 129 LYS A N 1
ATOM 953 C CA . LYS A 1 129 ? -12.814 -9.514 1.251 1.00 91.75 129 LYS A CA 1
ATOM 954 C C . LYS A 1 129 ? -11.386 -9.431 1.753 1.00 91.75 129 LYS A C 1
ATOM 956 O O . LYS A 1 129 ? -10.609 -8.624 1.245 1.00 91.75 129 LYS A O 1
ATOM 961 N N . GLY A 1 130 ? -11.004 -10.328 2.659 1.00 92.31 130 GLY A N 1
ATOM 962 C CA . GLY A 1 130 ? -9.687 -10.290 3.295 1.00 92.31 130 GLY A CA 1
ATOM 963 C C . GLY A 1 130 ? -8.513 -10.175 2.311 1.00 92.31 130 GLY A C 1
ATOM 964 O O . GLY A 1 130 ? -8.499 -10.816 1.256 1.00 92.31 130 GLY A O 1
ATOM 965 N N . ILE A 1 131 ? -7.523 -9.358 2.674 1.00 93.94 131 ILE A N 1
ATOM 966 C CA . ILE A 1 131 ? -6.322 -9.068 1.881 1.00 93.94 131 ILE A CA 1
ATOM 967 C C . ILE A 1 131 ? -5.055 -9.512 2.615 1.00 93.94 131 ILE A C 1
ATOM 969 O O . ILE A 1 131 ? -5.034 -9.683 3.838 1.00 93.94 131 ILE A O 1
ATOM 973 N N . ARG A 1 132 ? -3.973 -9.710 1.858 1.00 93.38 132 ARG A N 1
ATOM 974 C CA . ARG A 1 132 ? -2.640 -9.994 2.398 1.00 93.38 132 ARG A CA 1
ATOM 975 C C . ARG A 1 132 ? -1.648 -8.985 1.852 1.00 93.38 132 ARG A C 1
ATOM 977 O O . ARG A 1 132 ? -1.479 -8.888 0.638 1.00 93.38 132 ARG A O 1
ATOM 984 N N . LEU A 1 133 ? -0.980 -8.282 2.757 1.00 92.69 133 LEU A N 1
ATOM 985 C CA . LEU A 1 133 ? -0.019 -7.241 2.420 1.00 92.69 133 LEU A CA 1
ATOM 986 C C . LEU A 1 133 ? 1.344 -7.525 3.062 1.00 92.69 133 LEU A C 1
ATOM 988 O O . LEU A 1 133 ? 1.406 -8.088 4.158 1.00 92.69 133 LEU A O 1
ATOM 992 N N . PRO A 1 134 ? 2.455 -7.128 2.428 1.00 91.00 134 PRO A N 1
ATOM 993 C CA . PRO A 1 134 ? 3.764 -7.102 3.068 1.00 91.00 134 PRO A CA 1
ATOM 994 C C . PRO A 1 134 ? 3.747 -6.269 4.354 1.00 91.00 134 PRO A C 1
ATOM 996 O O . PRO A 1 134 ? 2.965 -5.334 4.503 1.00 91.00 134 PRO A O 1
ATOM 999 N N . ARG A 1 135 ? 4.640 -6.585 5.296 1.00 92.38 135 ARG A N 1
ATOM 1000 C CA . ARG A 1 135 ? 4.675 -5.939 6.623 1.00 92.38 135 ARG A CA 1
ATOM 1001 C C . ARG A 1 135 ? 4.827 -4.418 6.578 1.00 92.38 135 ARG A C 1
ATOM 1003 O O . ARG A 1 135 ? 4.262 -3.741 7.438 1.00 92.38 135 ARG A O 1
ATOM 1010 N N . ASP A 1 136 ? 5.600 -3.906 5.625 1.00 91.62 136 ASP A N 1
ATOM 1011 C CA . ASP A 1 136 ? 5.906 -2.476 5.511 1.00 91.62 136 ASP A CA 1
ATOM 1012 C C . ASP A 1 136 ? 5.023 -1.757 4.489 1.00 91.62 136 ASP A C 1
ATOM 1014 O O . ASP A 1 136 ? 5.176 -0.551 4.299 1.00 91.62 136 ASP A O 1
ATOM 1018 N N . GLN A 1 137 ? 4.082 -2.474 3.863 1.00 93.81 137 GLN A N 1
ATOM 1019 C CA . GLN A 1 137 ? 3.080 -1.872 2.996 1.00 93.81 137 GLN A CA 1
ATOM 1020 C C . GLN A 1 137 ? 2.249 -0.878 3.806 1.00 93.81 137 GLN A C 1
ATOM 1022 O O . GLN A 1 137 ? 1.673 -1.235 4.838 1.00 93.81 137 GLN A O 1
ATOM 1027 N N . GLN A 1 138 ? 2.211 0.369 3.344 1.00 94.75 138 GLN A N 1
ATOM 1028 C CA . GLN A 1 138 ? 1.473 1.433 4.007 1.00 94.75 138 GLN A CA 1
ATOM 1029 C C . GLN A 1 138 ? -0.002 1.391 3.601 1.00 94.75 138 GLN A C 1
ATOM 1031 O O . GLN A 1 138 ? -0.329 1.217 2.421 1.00 94.75 138 GLN A O 1
ATOM 1036 N N . ILE A 1 139 ? -0.870 1.580 4.592 1.00 96.44 139 ILE A N 1
ATOM 1037 C CA . ILE A 1 139 ? -2.309 1.805 4.443 1.00 96.44 139 ILE A CA 1
ATOM 1038 C C . ILE A 1 139 ? -2.601 3.229 4.898 1.00 96.44 139 ILE A C 1
ATOM 1040 O O . ILE A 1 139 ? -2.094 3.668 5.934 1.00 96.44 139 ILE A O 1
ATOM 1044 N N . HIS A 1 140 ? -3.407 3.952 4.131 1.00 95.81 140 HIS A N 1
ATOM 1045 C CA . HIS A 1 140 ? -3.802 5.317 4.448 1.00 95.81 140 HIS A CA 1
ATOM 1046 C C . HIS A 1 140 ? -5.030 5.331 5.354 1.00 95.81 140 HIS A C 1
ATOM 1048 O O . HIS A 1 140 ? -6.135 5.028 4.935 1.00 95.81 140 HIS A O 1
ATOM 1054 N N . VAL A 1 141 ? -4.819 5.660 6.622 1.00 95.94 141 VAL A N 1
ATOM 1055 C CA . VAL A 1 141 ? -5.863 5.748 7.643 1.00 95.94 141 VAL A CA 1
ATOM 1056 C C . VAL A 1 141 ? -6.442 7.160 7.646 1.00 95.94 141 VAL A C 1
ATOM 1058 O O . VAL A 1 141 ? -5.719 8.128 7.905 1.00 95.94 141 VAL A O 1
ATOM 1061 N N . THR A 1 142 ? -7.744 7.265 7.388 1.00 93.44 142 THR A N 1
ATOM 1062 C CA . THR A 1 142 ? -8.467 8.534 7.192 1.00 93.44 142 THR A CA 1
ATOM 1063 C C . THR A 1 142 ? -9.599 8.762 8.196 1.00 93.44 142 THR A C 1
ATOM 1065 O O . THR A 1 142 ? -10.364 9.712 8.031 1.00 93.44 142 THR A O 1
ATOM 1068 N N . SER A 1 143 ? -9.677 7.945 9.251 1.00 94.44 143 SER A N 1
ATOM 1069 C CA . SER A 1 143 ? -10.619 8.108 10.365 1.00 94.44 143 SER A CA 1
ATOM 1070 C C . SER A 1 143 ? -10.559 9.490 11.020 1.00 94.44 143 SER A C 1
ATOM 1072 O O . SER A 1 143 ? -9.514 10.156 11.029 1.00 94.44 143 SER A O 1
ATOM 1074 N N . ASP A 1 144 ? -11.637 9.876 11.697 1.00 93.50 144 ASP A N 1
ATOM 1075 C CA . ASP A 1 144 ? -11.681 11.097 12.512 1.00 93.50 144 ASP A CA 1
ATOM 1076 C C . ASP A 1 144 ? -10.545 11.186 13.543 1.00 93.50 144 ASP A C 1
ATOM 1078 O O . ASP A 1 144 ? -9.973 12.256 13.782 1.00 93.50 144 ASP A O 1
ATOM 1082 N N . ILE A 1 145 ? -10.165 10.055 14.145 1.00 95.44 145 ILE A N 1
ATOM 1083 C CA . ILE A 1 145 ? -9.045 9.995 15.094 1.00 95.44 145 ILE A CA 1
ATOM 1084 C C . ILE A 1 145 ? -7.732 10.342 14.386 1.00 95.44 145 ILE A C 1
ATOM 1086 O O . ILE A 1 145 ? -6.938 11.131 14.915 1.00 95.44 145 ILE A O 1
ATOM 1090 N N . ALA A 1 146 ? -7.496 9.778 13.197 1.00 94.94 146 ALA A N 1
ATOM 1091 C CA . ALA A 1 146 ? -6.316 10.089 12.402 1.00 94.94 146 ALA A CA 1
ATOM 1092 C C . ALA A 1 146 ? -6.307 11.567 12.002 1.00 94.94 146 ALA A C 1
ATOM 1094 O O . ALA A 1 146 ? -5.283 12.229 12.192 1.00 94.94 146 ALA A O 1
ATOM 1095 N N . ARG A 1 147 ? -7.450 12.111 11.561 1.00 93.06 147 ARG A N 1
ATOM 1096 C CA . ARG A 1 147 ? -7.567 13.520 11.163 1.00 93.06 147 ARG A CA 1
ATOM 1097 C C . ARG A 1 147 ? -7.277 14.481 12.312 1.00 93.06 147 ARG A C 1
ATOM 1099 O O . ARG A 1 147 ? -6.464 15.392 12.169 1.00 93.06 147 ARG A O 1
ATOM 1106 N N . ARG A 1 148 ? -7.835 14.228 13.500 1.00 93.88 148 ARG A N 1
ATOM 1107 C CA . ARG A 1 148 ? -7.551 15.024 14.713 1.00 93.88 148 ARG A CA 1
ATOM 1108 C C . ARG A 1 148 ? -6.085 14.945 15.143 1.00 93.88 148 ARG A C 1
ATOM 1110 O O . ARG A 1 148 ? -5.551 15.894 15.708 1.00 93.88 148 ARG A O 1
ATOM 1117 N N . MET A 1 149 ? -5.419 13.811 14.918 1.00 94.12 149 MET A N 1
ATOM 1118 C CA . MET A 1 149 ? -4.017 13.630 15.308 1.00 94.12 149 MET A CA 1
ATOM 1119 C C . MET A 1 149 ? -3.019 14.198 14.295 1.00 94.12 149 MET A C 1
ATOM 1121 O O . MET A 1 149 ? -1.911 14.580 14.691 1.00 94.12 149 MET A O 1
ATOM 1125 N N . PHE A 1 150 ? -3.365 14.191 13.010 1.00 92.75 150 PHE A N 1
ATOM 1126 C CA . PHE A 1 150 ? -2.407 14.345 11.915 1.00 92.75 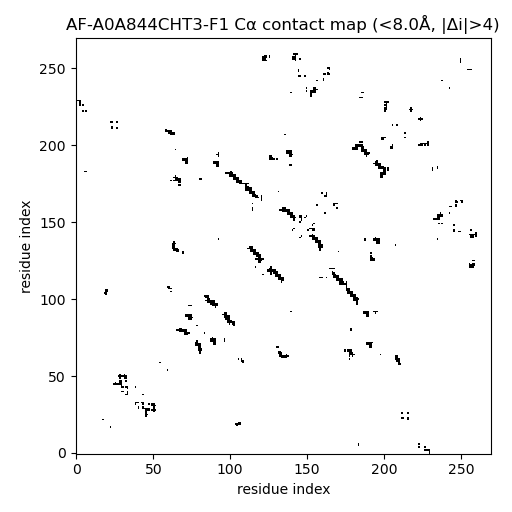150 PHE A CA 1
ATOM 1127 C C . PHE A 1 150 ? -2.820 15.358 10.840 1.00 92.75 150 PHE A C 1
ATOM 1129 O O . PHE A 1 150 ? -2.040 15.574 9.914 1.00 92.75 150 PHE A O 1
ATOM 1136 N N . GLY A 1 151 ? -3.972 16.014 11.002 1.00 88.25 151 GLY A N 1
ATOM 1137 C CA . GLY A 1 151 ? -4.575 16.918 10.022 1.00 88.25 151 GLY A CA 1
ATOM 1138 C C . GLY A 1 151 ? -5.542 16.191 9.085 1.00 88.25 151 GLY A C 1
ATOM 1139 O O . GLY A 1 151 ? -5.572 14.965 9.056 1.00 88.25 151 GLY A O 1
ATOM 1140 N N . HIS A 1 152 ? -6.318 16.944 8.300 1.00 82.69 152 HIS A N 1
ATOM 1141 C CA . HIS A 1 152 ? -7.399 16.424 7.443 1.00 82.69 152 HIS A CA 1
ATOM 1142 C C . HIS A 1 152 ? -6.993 15.274 6.511 1.00 82.69 152 HIS A C 1
ATOM 1144 O O . HIS A 1 152 ? -7.812 14.412 6.215 1.00 82.69 152 HIS A O 1
ATOM 1150 N N . GLU A 1 153 ? -5.727 15.223 6.105 1.00 81.81 153 GLU A N 1
ATOM 1151 C CA . GLU A 1 153 ? -5.185 14.169 5.248 1.00 81.81 153 GLU A CA 1
ATOM 1152 C C . GLU A 1 153 ? -4.998 12.823 5.971 1.00 81.81 153 GLU A C 1
ATOM 1154 O O . GLU A 1 153 ? -4.650 11.851 5.325 1.00 81.81 153 GLU A O 1
ATOM 1159 N N . GLY A 1 154 ? -5.168 12.708 7.292 1.00 91.50 154 GLY A N 1
ATOM 1160 C CA . GLY A 1 154 ? -4.968 11.443 8.012 1.00 91.50 154 GLY A CA 1
ATOM 1161 C C . GLY A 1 154 ? -3.497 10.995 8.079 1.00 91.50 154 GLY A C 1
ATOM 1162 O O . GLY A 1 154 ? -2.591 11.818 8.241 1.00 91.50 154 GLY A O 1
ATOM 1163 N N . ALA A 1 155 ? -3.238 9.681 8.029 1.00 94.50 155 ALA A N 1
ATOM 1164 C CA . ALA A 1 155 ? -1.879 9.136 8.130 1.00 94.50 155 ALA A CA 1
ATOM 1165 C C . ALA A 1 155 ? -1.678 7.783 7.436 1.00 94.50 155 ALA A C 1
ATOM 1167 O O . ALA A 1 155 ? -2.509 6.888 7.528 1.00 94.50 155 ALA A O 1
ATOM 1168 N N . LEU A 1 156 ? -0.506 7.588 6.839 1.00 94.25 156 LEU A N 1
ATOM 1169 C CA . LEU A 1 156 ? -0.003 6.282 6.430 1.00 94.25 156 LEU A CA 1
ATOM 1170 C C . LEU A 1 156 ? 0.499 5.490 7.641 1.00 94.25 156 LEU A C 1
ATOM 1172 O O . LEU A 1 156 ? 1.278 5.991 8.467 1.00 94.25 156 LEU A O 1
ATOM 1176 N N . VAL A 1 157 ? 0.061 4.237 7.731 1.00 96.75 157 VAL A N 1
ATOM 1177 C CA . VAL A 1 157 ? 0.447 3.285 8.773 1.00 96.75 157 VAL A CA 1
ATOM 1178 C C . VAL A 1 157 ? 0.870 1.964 8.121 1.00 96.75 157 VAL A C 1
ATOM 1180 O O . VAL A 1 157 ? 0.106 1.407 7.331 1.00 96.75 157 VAL A O 1
ATOM 1183 N N . PRO A 1 158 ? 2.060 1.419 8.441 1.00 95.81 158 PRO A N 1
ATOM 1184 C CA . PRO A 1 158 ? 2.483 0.139 7.892 1.00 95.81 158 PRO A CA 1
ATOM 1185 C C . PRO A 1 158 ? 1.632 -0.993 8.470 1.00 95.81 158 PRO A C 1
ATOM 1187 O O . PRO A 1 158 ? 1.361 -1.022 9.675 1.00 95.81 158 PRO A O 1
ATOM 1190 N N . ALA A 1 159 ? 1.270 -1.960 7.626 1.00 96.31 159 ALA A N 1
ATOM 1191 C CA . ALA A 1 159 ? 0.348 -3.040 7.971 1.00 96.31 159 ALA A CA 1
ATOM 1192 C C . ALA A 1 159 ? 0.738 -3.792 9.258 1.00 96.31 159 ALA A C 1
ATOM 1194 O O . ALA A 1 159 ? -0.130 -4.178 10.038 1.00 96.31 159 ALA A O 1
ATOM 1195 N N . HIS A 1 160 ? 2.036 -3.976 9.532 1.00 95.81 160 HIS A N 1
ATOM 1196 C CA . HIS A 1 160 ? 2.474 -4.696 10.734 1.00 95.81 160 HIS A CA 1
ATOM 1197 C C . HIS A 1 160 ? 2.168 -3.978 12.053 1.00 95.81 160 HIS A C 1
ATOM 1199 O O . HIS A 1 160 ? 2.175 -4.632 13.090 1.00 95.81 160 HIS A O 1
ATOM 1205 N N . LEU A 1 161 ? 1.937 -2.661 12.052 1.00 97.19 161 LEU A N 1
ATOM 1206 C CA . LEU A 1 161 ? 1.516 -1.958 13.267 1.00 97.19 161 LEU A CA 1
ATOM 1207 C C . LEU A 1 161 ? 0.030 -2.166 13.560 1.00 97.19 161 LEU A C 1
ATOM 1209 O O . LEU A 1 161 ? -0.375 -2.001 14.705 1.00 97.19 161 LEU A O 1
ATOM 1213 N N . LEU A 1 162 ? -0.763 -2.553 12.558 1.00 97.69 162 LEU A N 1
ATOM 1214 C CA . LEU A 1 162 ? -2.201 -2.772 12.698 1.00 97.69 162 LEU A CA 1
ATOM 1215 C C . LEU A 1 162 ? -2.544 -4.121 13.345 1.00 97.69 162 LEU A C 1
ATOM 1217 O O . LEU A 1 162 ? -3.697 -4.352 13.678 1.00 97.69 162 LEU A O 1
ATOM 1221 N N . THR A 1 163 ? -1.568 -5.003 13.590 1.00 96.75 163 THR A N 1
ATOM 1222 C CA . THR A 1 163 ? -1.800 -6.323 14.215 1.00 96.75 163 THR A CA 1
ATOM 1223 C C . THR A 1 163 ? -2.260 -6.254 15.672 1.00 96.75 163 THR A C 1
ATOM 1225 O O . THR A 1 163 ? -2.508 -7.288 16.278 1.00 96.75 163 THR A O 1
ATOM 1228 N N . ALA A 1 164 ? -2.313 -5.058 16.261 1.00 92.19 164 ALA A N 1
ATOM 1229 C CA . ALA A 1 164 ? -2.930 -4.832 17.565 1.00 92.19 164 ALA A CA 1
ATOM 1230 C C . ALA A 1 164 ? -4.465 -4.710 17.485 1.00 92.19 164 ALA A C 1
ATOM 1232 O O . ALA A 1 164 ? -5.110 -4.600 18.523 1.00 92.19 164 ALA A O 1
ATOM 1233 N N . LEU A 1 165 ? -5.042 -4.696 16.278 1.00 96.12 165 LEU A N 1
ATOM 1234 C CA . LEU A 1 165 ? -6.481 -4.593 16.050 1.00 96.12 165 LEU A CA 1
ATOM 1235 C C . LEU A 1 165 ? -7.100 -5.969 15.748 1.00 96.12 165 LEU A C 1
ATOM 1237 O O . LEU A 1 165 ? -6.432 -6.828 15.158 1.00 96.12 165 LEU A O 1
ATOM 1241 N N . PRO A 1 166 ? -8.379 -6.188 16.108 1.00 95.38 166 PRO A N 1
ATOM 1242 C CA . PRO A 1 166 ? -9.093 -7.420 15.788 1.00 95.38 166 PRO A CA 1
ATOM 1243 C C . PRO A 1 166 ? -9.096 -7.721 14.284 1.00 95.38 166 PRO A C 1
ATOM 1245 O O . PRO A 1 166 ? -9.173 -6.826 13.450 1.00 95.38 166 PRO A O 1
ATOM 1248 N N . GLY A 1 167 ? -9.010 -9.003 13.919 1.00 95.88 167 GLY A N 1
ATOM 1249 C CA . GLY A 1 167 ? -9.065 -9.428 12.515 1.00 95.88 167 GLY A CA 1
ATOM 1250 C C . GLY A 1 167 ? -7.792 -9.175 11.694 1.00 95.88 167 GLY A C 1
ATOM 1251 O O . GLY A 1 167 ? -7.772 -9.502 10.505 1.00 95.88 167 GLY A O 1
ATOM 1252 N N . ILE A 1 168 ? -6.717 -8.662 12.306 1.00 97.69 168 ILE A N 1
ATOM 1253 C CA . ILE A 1 168 ? -5.434 -8.394 11.642 1.00 97.69 168 ILE A CA 1
ATOM 1254 C C . ILE A 1 168 ? -4.322 -9.214 12.297 1.00 97.69 168 ILE A C 1
ATOM 1256 O O . ILE A 1 168 ? -4.049 -9.084 13.485 1.00 97.69 168 ILE A O 1
ATOM 1260 N N . ALA A 1 169 ? -3.641 -10.059 11.522 1.00 96.25 169 ALA A N 1
ATOM 1261 C CA . ALA A 1 169 ? -2.637 -10.974 12.061 1.00 96.25 169 ALA A CA 1
ATOM 1262 C C . ALA A 1 169 ? -1.473 -11.213 11.098 1.00 96.25 169 ALA A C 1
ATOM 1264 O O . ALA A 1 169 ? -1.615 -11.138 9.876 1.00 96.25 169 ALA A O 1
ATOM 1265 N N . ALA A 1 170 ? -0.314 -11.579 11.645 1.00 93.12 170 ALA A N 1
ATOM 1266 C CA . ALA A 1 170 ? 0.785 -12.084 10.834 1.00 93.12 170 ALA A CA 1
ATOM 1267 C C . ALA A 1 170 ? 0.374 -13.381 10.114 1.00 93.12 170 ALA A C 1
ATOM 1269 O O . ALA A 1 170 ? -0.281 -14.254 10.681 1.00 93.12 170 ALA A O 1
ATOM 1270 N N . ALA A 1 171 ? 0.789 -13.520 8.861 1.00 89.31 171 ALA A N 1
ATOM 1271 C CA . ALA A 1 171 ? 0.550 -14.690 8.032 1.00 89.31 171 ALA A CA 1
ATOM 1272 C C . ALA A 1 171 ? 1.815 -15.057 7.250 1.00 89.31 171 ALA A C 1
ATOM 1274 O O . ALA A 1 171 ? 2.708 -14.233 7.043 1.00 89.31 171 ALA A O 1
ATOM 1275 N N . ARG A 1 172 ? 1.892 -16.303 6.781 1.00 81.44 172 ARG A N 1
ATOM 1276 C CA . ARG A 1 172 ? 2.880 -16.720 5.778 1.00 81.44 172 ARG A CA 1
ATOM 1277 C C . ARG A 1 172 ? 2.202 -16.774 4.414 1.00 81.44 172 ARG A C 1
ATOM 1279 O O . ARG A 1 172 ? 1.095 -17.302 4.288 1.00 81.44 172 ARG A O 1
ATOM 1286 N N . VAL A 1 173 ? 2.856 -16.222 3.399 1.00 76.50 173 VAL A N 1
ATOM 1287 C CA . VAL A 1 173 ? 2.408 -16.311 2.005 1.00 76.50 173 VAL A CA 1
ATOM 1288 C C . VAL A 1 173 ? 3.365 -17.246 1.291 1.00 76.50 173 VAL A C 1
ATOM 1290 O O . VAL A 1 173 ? 4.569 -17.060 1.394 1.00 76.50 173 VAL A O 1
ATOM 1293 N N . LYS A 1 174 ? 2.829 -18.285 0.640 1.00 76.75 174 LYS A N 1
ATOM 1294 C CA . LYS A 1 174 ? 3.633 -19.224 -0.158 1.00 76.75 174 LYS A CA 1
ATOM 1295 C C . LYS A 1 174 ? 4.093 -18.590 -1.469 1.00 76.75 174 LYS A C 1
ATOM 1297 O O . LYS A 1 174 ? 5.156 -18.937 -1.964 1.00 76.75 174 LYS A O 1
ATOM 1302 N N . ASP A 1 175 ? 3.279 -17.682 -2.004 1.00 76.12 175 ASP A N 1
ATOM 1303 C CA . ASP A 1 175 ? 3.616 -16.916 -3.193 1.00 76.12 175 ASP A CA 1
ATOM 1304 C C . ASP A 1 175 ? 4.839 -16.031 -2.927 1.00 76.12 175 ASP A C 1
ATOM 1306 O O . ASP A 1 175 ? 4.933 -15.350 -1.902 1.00 76.12 175 ASP A O 1
ATOM 1310 N N . ARG A 1 176 ? 5.783 -16.089 -3.860 1.00 82.12 176 ARG A N 1
ATOM 1311 C CA . ARG A 1 176 ? 7.037 -15.337 -3.851 1.00 82.12 176 ARG A CA 1
ATOM 1312 C C . ARG A 1 176 ? 6.967 -14.138 -4.790 1.00 82.12 176 ARG A C 1
ATOM 1314 O O . ARG A 1 176 ? 7.966 -13.457 -4.956 1.00 82.12 176 ARG A O 1
ATOM 1321 N N . VAL A 1 177 ? 5.821 -13.873 -5.408 1.00 83.81 177 VAL A N 1
ATOM 1322 C CA . VAL A 1 177 ? 5.650 -12.786 -6.366 1.00 83.81 177 VAL A CA 1
ATOM 1323 C C . VAL A 1 177 ? 4.941 -11.610 -5.712 1.00 83.81 177 VAL A C 1
ATOM 1325 O O . VAL A 1 177 ? 3.821 -11.731 -5.211 1.00 83.81 177 VAL A O 1
ATOM 1328 N N . HIS A 1 178 ? 5.592 -10.453 -5.756 1.00 87.25 178 HIS A N 1
ATOM 1329 C CA . HIS A 1 178 ? 5.017 -9.165 -5.401 1.00 87.25 178 HIS A CA 1
ATOM 1330 C C . HIS A 1 178 ? 4.887 -8.279 -6.641 1.00 87.25 178 HIS A C 1
ATOM 1332 O O . HIS A 1 178 ? 5.752 -8.276 -7.512 1.00 87.25 178 HIS A O 1
ATOM 1338 N N . TYR A 1 179 ? 3.832 -7.476 -6.687 1.00 90.75 179 TYR A N 1
ATOM 1339 C CA . TYR A 1 179 ? 3.589 -6.485 -7.725 1.00 90.75 179 TYR A CA 1
ATOM 1340 C C . TYR A 1 179 ? 3.775 -5.084 -7.141 1.00 90.75 179 TYR A C 1
ATOM 1342 O O . TYR A 1 179 ? 3.106 -4.722 -6.171 1.00 90.75 179 TYR A O 1
ATOM 1350 N N . LEU A 1 180 ? 4.693 -4.297 -7.703 1.00 89.81 180 LEU A N 1
ATOM 1351 C CA . LEU A 1 180 ? 4.876 -2.888 -7.347 1.00 89.81 180 LEU A CA 1
ATOM 1352 C C . LEU A 1 180 ? 4.213 -2.020 -8.412 1.00 89.81 180 LEU A C 1
ATOM 1354 O O . LEU A 1 180 ? 4.568 -2.103 -9.587 1.00 89.81 180 LEU A O 1
ATOM 1358 N N . LEU A 1 181 ? 3.268 -1.183 -7.997 1.00 91.12 181 LEU A N 1
ATOM 1359 C CA . LEU A 1 181 ? 2.570 -0.255 -8.881 1.00 91.12 181 LEU A CA 1
ATOM 1360 C C . LEU A 1 181 ? 3.295 1.086 -8.872 1.00 91.12 181 LEU A C 1
ATOM 1362 O O . LEU A 1 181 ? 3.446 1.676 -7.804 1.00 91.12 181 LEU A O 1
ATOM 1366 N N . LEU A 1 182 ? 3.749 1.546 -10.036 1.00 84.81 182 LEU A N 1
ATOM 1367 C CA . LEU A 1 182 ? 4.416 2.835 -10.202 1.00 84.81 182 LEU A CA 1
ATOM 1368 C C . LEU A 1 182 ? 3.438 3.885 -10.725 1.00 84.81 182 LEU A C 1
ATOM 1370 O O . LEU A 1 182 ? 2.828 3.702 -11.779 1.00 84.81 182 LEU A O 1
ATOM 1374 N N . MET A 1 183 ? 3.345 5.008 -10.022 1.00 81.81 183 MET A N 1
ATOM 1375 C CA . MET A 1 183 ? 2.551 6.179 -10.396 1.00 81.81 183 MET A CA 1
ATOM 1376 C C . MET A 1 183 ? 3.443 7.419 -10.525 1.00 81.81 183 MET A C 1
ATOM 1378 O O . MET A 1 183 ? 4.575 7.424 -10.052 1.00 81.81 183 MET A O 1
ATOM 1382 N N . ASP A 1 184 ? 2.933 8.494 -11.133 1.00 72.88 184 ASP A N 1
ATOM 1383 C CA . ASP A 1 184 ? 3.691 9.753 -11.302 1.00 72.88 184 ASP A CA 1
ATOM 1384 C C . ASP A 1 184 ? 4.032 10.459 -9.993 1.00 72.88 184 ASP A C 1
ATOM 1386 O O . ASP A 1 184 ? 4.996 11.215 -9.899 1.00 72.88 184 ASP A O 1
ATOM 1390 N N . ARG A 1 185 ? 3.176 10.280 -8.992 1.00 74.19 185 ARG A N 1
ATOM 1391 C CA . ARG A 1 185 ? 3.257 10.938 -7.693 1.00 74.19 185 ARG A CA 1
ATOM 1392 C C . ARG A 1 185 ? 2.907 9.930 -6.617 1.00 74.19 185 ARG A C 1
ATOM 1394 O O . ARG A 1 185 ? 2.184 8.975 -6.891 1.00 74.19 185 ARG A O 1
ATOM 1401 N N . GLN A 1 186 ? 3.408 10.165 -5.410 1.00 79.75 186 GLN A N 1
ATOM 1402 C CA . GLN A 1 186 ? 3.058 9.337 -4.265 1.00 79.75 186 GLN A CA 1
ATOM 1403 C C . GLN A 1 186 ? 1.555 9.472 -4.008 1.00 79.75 186 GLN A C 1
ATOM 1405 O O . GLN A 1 186 ? 1.061 10.583 -3.808 1.00 79.75 186 GLN A O 1
ATOM 1410 N N . ASP A 1 187 ? 0.850 8.350 -4.064 1.00 85.25 187 ASP A N 1
ATOM 1411 C CA . ASP A 1 187 ? -0.596 8.265 -3.900 1.00 85.25 187 ASP A CA 1
ATOM 1412 C C . ASP A 1 187 ? -0.950 6.884 -3.321 1.00 85.25 187 ASP A C 1
ATOM 1414 O O . ASP A 1 187 ? -0.087 6.015 -3.144 1.00 85.25 187 ASP A O 1
ATOM 1418 N N . THR A 1 188 ? -2.223 6.679 -3.011 1.00 93.19 188 THR A N 1
ATOM 1419 C CA . THR A 1 188 ? -2.761 5.362 -2.670 1.00 93.19 188 THR A CA 1
ATOM 1420 C C . THR A 1 188 ? -3.739 4.911 -3.735 1.00 93.19 188 THR A C 1
ATOM 1422 O O . THR A 1 188 ? -4.413 5.735 -4.343 1.00 93.19 188 THR A O 1
ATOM 1425 N N . VAL A 1 189 ? -3.841 3.604 -3.947 1.00 95.50 189 VAL A N 1
ATOM 1426 C CA . VAL A 1 189 ? -4.885 2.990 -4.778 1.00 95.50 189 VAL A CA 1
ATOM 1427 C C . VAL A 1 189 ? -5.767 2.103 -3.921 1.00 95.50 189 VAL A C 1
ATOM 1429 O O . VAL A 1 189 ? -5.304 1.559 -2.913 1.00 95.50 189 VAL A O 1
ATOM 1432 N N . LEU A 1 190 ? -7.029 1.954 -4.314 1.00 96.00 190 LEU A N 1
ATOM 1433 C CA . LEU A 1 190 ? -7.968 1.112 -3.585 1.00 96.00 190 LEU A CA 1
ATOM 1434 C C . LEU A 1 190 ? -7.753 -0.364 -3.933 1.00 96.00 190 LEU A C 1
ATOM 1436 O O . LEU A 1 190 ? -8.080 -0.832 -5.025 1.00 96.00 190 LEU A O 1
ATOM 1440 N N . THR A 1 191 ? -7.203 -1.102 -2.971 1.00 95.56 191 THR A N 1
ATOM 1441 C CA . THR A 1 191 ? -7.103 -2.563 -2.996 1.00 95.56 191 THR A CA 1
ATO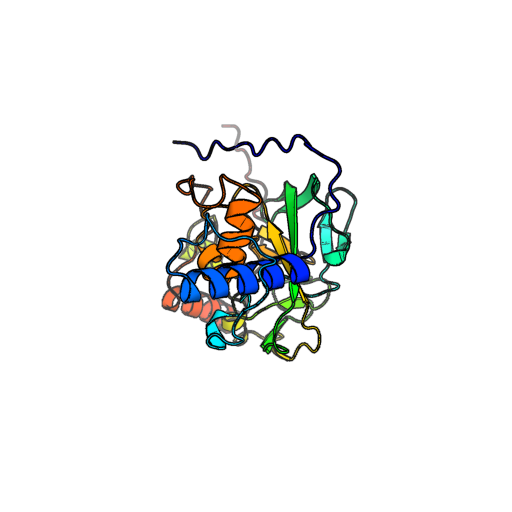M 1442 C C . THR A 1 191 ? -8.270 -3.139 -2.202 1.00 95.56 191 THR A C 1
ATOM 1444 O O . THR A 1 191 ? -8.203 -3.207 -0.973 1.00 95.56 191 THR A O 1
ATOM 1447 N N . ARG A 1 192 ? -9.351 -3.540 -2.884 1.00 92.50 192 ARG A N 1
ATOM 1448 C CA . ARG A 1 192 ? -10.633 -3.942 -2.258 1.00 92.50 192 ARG A CA 1
ATOM 1449 C C . ARG A 1 192 ? -11.153 -2.904 -1.249 1.00 92.50 192 ARG A C 1
ATOM 1451 O O . ARG A 1 192 ? -11.352 -3.225 -0.075 1.00 92.50 192 ARG A O 1
ATOM 1458 N N . GLY A 1 193 ? -11.267 -1.649 -1.686 1.00 92.94 193 GLY A N 1
ATOM 1459 C CA . GLY A 1 193 ? -11.670 -0.518 -0.848 1.00 92.94 193 GLY A CA 1
ATOM 1460 C C . GLY A 1 193 ? -10.614 -0.018 0.146 1.00 92.94 193 GLY A C 1
ATOM 1461 O O . GLY A 1 193 ? -10.820 1.007 0.787 1.00 92.94 193 GLY A O 1
ATOM 1462 N N . VAL A 1 194 ? -9.464 -0.689 0.287 1.00 95.88 194 VAL A N 1
ATOM 1463 C CA . VAL A 1 194 ? -8.402 -0.261 1.212 1.00 95.88 194 VAL A CA 1
ATOM 1464 C C . VAL A 1 194 ? -7.393 0.624 0.480 1.00 95.88 194 VAL A C 1
ATOM 1466 O O . VAL A 1 194 ? -6.747 0.136 -0.449 1.00 95.88 194 VAL A O 1
ATOM 1469 N N . PRO A 1 195 ? -7.184 1.887 0.895 1.00 95.69 195 PRO A N 1
ATOM 1470 C CA . PRO A 1 195 ? -6.204 2.770 0.273 1.00 95.69 195 PRO A CA 1
ATOM 1471 C C . PRO A 1 195 ? -4.780 2.338 0.646 1.00 95.69 195 PRO A C 1
ATOM 1473 O O . PRO A 1 195 ? -4.275 2.591 1.743 1.00 95.69 195 PRO A O 1
ATOM 1476 N N . THR A 1 196 ? -4.121 1.655 -0.285 1.00 95.38 196 THR A N 1
ATOM 1477 C CA . THR A 1 196 ? -2.756 1.135 -0.143 1.00 95.38 196 THR A CA 1
ATOM 1478 C C . THR A 1 196 ? -1.772 1.978 -0.939 1.00 95.38 196 THR A C 1
ATOM 1480 O O . THR A 1 196 ? -2.013 2.262 -2.111 1.00 95.38 196 THR A O 1
ATOM 1483 N N . GLU A 1 197 ? -0.658 2.364 -0.320 1.00 93.31 197 GLU A N 1
ATOM 1484 C CA . GLU A 1 197 ? 0.356 3.216 -0.955 1.00 93.31 197 GLU A CA 1
ATOM 1485 C C . GLU A 1 197 ? 1.013 2.554 -2.178 1.00 93.31 197 GLU A C 1
ATOM 1487 O O . GLU A 1 197 ? 1.412 1.385 -2.131 1.00 93.31 197 GLU A O 1
ATOM 1492 N N . THR A 1 198 ? 1.174 3.325 -3.255 1.00 89.94 198 THR A N 1
ATOM 1493 C CA . THR A 1 198 ? 1.907 2.926 -4.463 1.00 89.94 198 THR A CA 1
ATOM 1494 C C . THR A 1 198 ? 3.330 3.476 -4.484 1.00 89.94 198 THR A C 1
ATOM 1496 O O . THR A 1 198 ? 3.706 4.377 -3.730 1.00 89.94 198 THR A O 1
ATOM 1499 N N . LEU A 1 199 ? 4.158 2.925 -5.369 1.00 84.88 199 LEU A N 1
ATOM 1500 C CA . LEU A 1 199 ? 5.486 3.455 -5.635 1.00 84.88 199 LEU A CA 1
ATOM 1501 C C . LEU A 1 199 ? 5.371 4.722 -6.485 1.00 84.88 199 LEU A C 1
ATOM 1503 O O . LEU A 1 199 ? 4.588 4.779 -7.433 1.00 84.88 199 LEU A O 1
ATOM 1507 N N . ALA A 1 200 ? 6.213 5.707 -6.202 1.00 75.75 200 ALA A N 1
ATOM 1508 C CA . ALA A 1 200 ? 6.356 6.880 -7.049 1.00 75.75 200 ALA A CA 1
ATOM 1509 C C . ALA A 1 200 ? 7.822 7.315 -7.142 1.00 75.75 200 ALA A C 1
ATOM 1511 O O . ALA A 1 200 ? 8.598 7.046 -6.214 1.00 75.75 200 ALA A O 1
ATOM 1512 N N . PRO A 1 201 ? 8.215 8.003 -8.230 1.00 63.97 201 PRO A N 1
ATOM 1513 C CA . PRO A 1 201 ? 9.510 8.656 -8.305 1.00 63.97 201 PRO A CA 1
ATOM 1514 C C . PRO A 1 201 ? 9.736 9.539 -7.076 1.00 63.97 201 PRO A C 1
ATOM 1516 O O . PRO A 1 201 ? 8.870 10.316 -6.674 1.00 63.97 201 PRO A O 1
ATOM 1519 N N . CYS A 1 202 ? 10.913 9.398 -6.471 1.00 56.12 202 CYS A N 1
ATOM 1520 C CA . CYS A 1 202 ? 11.407 10.257 -5.394 1.00 56.12 202 CYS A CA 1
ATOM 1521 C C . CYS A 1 202 ? 10.556 10.259 -4.108 1.00 56.12 202 CYS A C 1
ATOM 1523 O O . CYS A 1 202 ? 10.713 11.131 -3.251 1.00 56.12 202 CYS A O 1
ATOM 1525 N N . ALA A 1 203 ? 9.684 9.259 -3.948 1.00 63.38 203 ALA A N 1
ATOM 1526 C CA . ALA A 1 203 ? 8.940 9.018 -2.723 1.00 63.38 203 ALA A CA 1
ATOM 1527 C C . ALA A 1 203 ? 9.804 8.305 -1.674 1.00 63.38 203 ALA A C 1
ATOM 1529 O O . ALA A 1 203 ? 10.712 7.530 -1.985 1.00 63.38 203 ALA A O 1
ATOM 1530 N N . ARG A 1 204 ? 9.474 8.521 -0.395 1.00 67.06 204 ARG A N 1
ATOM 1531 C CA . ARG A 1 204 ? 10.166 7.895 0.746 1.00 67.06 204 ARG A CA 1
ATOM 1532 C C . ARG A 1 204 ? 10.172 6.364 0.672 1.00 67.06 204 ARG A C 1
ATOM 1534 O O . ARG A 1 204 ? 11.082 5.717 1.182 1.00 67.06 204 ARG A O 1
ATOM 1541 N N . ASN A 1 205 ? 9.152 5.775 0.057 1.00 68.06 205 ASN A N 1
ATOM 1542 C CA . ASN A 1 205 ? 9.015 4.328 -0.048 1.00 68.06 205 ASN A CA 1
ATOM 1543 C C . ASN A 1 205 ? 10.004 3.676 -1.035 1.00 68.06 205 ASN A C 1
ATOM 1545 O O . ASN A 1 205 ? 10.110 2.451 -1.056 1.00 68.06 205 ASN A O 1
ATOM 1549 N N . LEU A 1 206 ? 10.813 4.456 -1.763 1.00 66.19 206 LEU A N 1
ATOM 1550 C CA . LEU A 1 206 ? 11.926 3.936 -2.566 1.00 66.19 206 LEU A CA 1
ATOM 1551 C C . LEU A 1 206 ? 13.013 3.239 -1.748 1.00 66.19 206 LEU A C 1
ATOM 1553 O O . LEU A 1 206 ? 13.728 2.395 -2.286 1.00 66.19 206 LEU A O 1
ATOM 1557 N N . ASP A 1 207 ? 13.150 3.558 -0.463 1.00 68.06 207 ASP A N 1
ATOM 1558 C CA . ASP A 1 207 ? 14.067 2.843 0.433 1.00 68.06 207 ASP A CA 1
ATOM 1559 C C . ASP A 1 207 ? 13.520 1.484 0.884 1.00 68.06 207 ASP A C 1
ATOM 1561 O O . ASP A 1 207 ? 14.255 0.661 1.428 1.00 68.06 207 ASP A O 1
ATOM 1565 N N . LEU A 1 208 ? 12.240 1.211 0.618 1.00 72.06 208 LEU A N 1
ATOM 1566 C CA . LEU A 1 208 ? 11.616 -0.098 0.835 1.00 72.06 208 LEU A CA 1
ATOM 1567 C C . LEU A 1 208 ? 11.775 -1.024 -0.384 1.00 72.06 208 LEU A C 1
ATOM 1569 O O . LEU A 1 208 ? 11.385 -2.197 -0.334 1.00 72.06 208 LEU A O 1
ATOM 1573 N N . VAL A 1 209 ? 12.363 -0.501 -1.463 1.00 73.25 209 VAL A N 1
ATOM 1574 C CA . VAL A 1 209 ? 12.736 -1.219 -2.680 1.00 73.25 209 VAL A CA 1
ATOM 1575 C C . VAL A 1 209 ? 14.259 -1.441 -2.670 1.00 73.25 209 VAL A C 1
ATOM 1577 O O . VAL A 1 209 ? 15.008 -0.479 -2.496 1.00 73.25 209 VAL A O 1
ATOM 1580 N N . PRO A 1 210 ? 14.755 -2.678 -2.873 1.00 69.50 210 PRO A N 1
ATOM 1581 C CA . PRO A 1 210 ? 16.181 -2.979 -2.885 1.00 69.50 210 PRO A CA 1
ATOM 1582 C C . PRO A 1 210 ? 16.972 -2.077 -3.826 1.00 69.50 210 PRO A C 1
ATOM 1584 O O . PRO A 1 210 ? 16.526 -1.762 -4.930 1.00 69.50 210 PRO A O 1
ATOM 1587 N N . ALA A 1 211 ? 18.197 -1.724 -3.436 1.00 68.31 211 ALA A N 1
ATOM 1588 C CA . ALA A 1 211 ? 19.030 -0.789 -4.194 1.00 68.31 211 ALA A CA 1
ATOM 1589 C C . ALA A 1 211 ? 19.296 -1.229 -5.649 1.00 68.31 211 ALA A C 1
ATOM 1591 O O . ALA A 1 211 ? 19.545 -0.387 -6.511 1.00 68.31 211 ALA A O 1
ATOM 1592 N N . HIS A 1 212 ? 19.284 -2.533 -5.931 1.00 65.25 212 HIS A N 1
ATOM 1593 C CA . HIS A 1 212 ? 19.414 -3.059 -7.291 1.00 65.25 212 HIS A CA 1
ATOM 1594 C C . HIS A 1 212 ? 18.174 -2.779 -8.140 1.00 65.25 212 HIS A C 1
ATOM 1596 O O . HIS A 1 212 ? 18.281 -2.270 -9.253 1.00 65.25 212 HIS A O 1
ATOM 1602 N N . LEU A 1 213 ? 16.997 -3.041 -7.571 1.00 68.00 213 LEU A N 1
ATOM 1603 C CA . LEU A 1 213 ? 15.711 -2.841 -8.212 1.00 68.00 213 LEU A CA 1
ATOM 1604 C C . LEU A 1 213 ? 15.452 -1.349 -8.408 1.00 68.00 213 LEU A C 1
ATOM 1606 O O . LEU A 1 213 ? 15.083 -0.930 -9.497 1.00 68.00 213 LEU A O 1
ATOM 1610 N N . ARG A 1 214 ? 15.784 -0.524 -7.412 1.00 72.19 214 ARG A N 1
ATOM 1611 C CA . ARG A 1 214 ? 15.763 0.934 -7.547 1.00 72.19 214 ARG A CA 1
ATOM 1612 C C . ARG A 1 214 ? 16.630 1.411 -8.717 1.00 72.19 214 ARG A C 1
ATOM 1614 O O . ARG A 1 214 ? 16.139 2.163 -9.545 1.00 72.19 214 ARG A O 1
ATOM 1621 N N . ARG A 1 215 ? 17.873 0.922 -8.845 1.00 69.06 215 ARG A N 1
ATOM 1622 C CA . ARG A 1 215 ? 18.774 1.250 -9.973 1.00 69.06 215 ARG A CA 1
ATOM 1623 C C . ARG A 1 215 ? 18.262 0.757 -11.327 1.00 69.06 215 ARG A C 1
ATOM 1625 O O . ARG A 1 215 ? 18.504 1.400 -12.346 1.00 69.06 215 ARG A O 1
ATOM 1632 N N . ALA A 1 216 ? 17.597 -0.394 -11.367 1.00 66.94 216 ALA A N 1
ATOM 1633 C CA . ALA A 1 216 ? 16.946 -0.884 -12.575 1.00 66.94 216 ALA A CA 1
ATOM 1634 C C . ALA A 1 216 ? 15.774 0.016 -12.987 1.00 66.94 216 ALA A C 1
ATOM 1636 O O . ALA A 1 216 ? 15.731 0.460 -14.131 1.00 66.94 216 ALA A O 1
ATOM 1637 N N . ILE A 1 217 ? 14.894 0.363 -12.044 1.00 68.19 217 ILE A N 1
ATOM 1638 C CA . ILE A 1 217 ? 13.762 1.258 -12.294 1.00 68.19 217 ILE A CA 1
ATOM 1639 C C . ILE A 1 217 ? 14.257 2.654 -12.712 1.00 68.19 217 ILE A C 1
ATOM 1641 O O . ILE A 1 217 ? 13.746 3.196 -13.686 1.00 68.19 217 ILE A O 1
ATOM 1645 N N . THR A 1 218 ? 15.310 3.190 -12.073 1.00 64.31 218 THR A N 1
ATOM 1646 C CA . THR A 1 218 ? 15.970 4.448 -12.481 1.00 64.31 218 THR A CA 1
ATOM 1647 C C . THR A 1 218 ? 16.436 4.436 -13.934 1.00 64.31 218 THR A C 1
ATOM 1649 O O . THR A 1 218 ? 16.338 5.452 -14.611 1.00 64.31 218 THR A O 1
ATOM 1652 N N . ARG A 1 219 ? 16.939 3.305 -14.441 1.00 65.06 219 ARG A N 1
ATOM 1653 C CA . ARG A 1 219 ? 17.386 3.209 -15.840 1.00 65.06 219 ARG A CA 1
ATOM 1654 C C . ARG A 1 219 ? 16.230 3.100 -16.828 1.00 65.06 219 ARG A C 1
ATOM 1656 O O . ARG A 1 219 ? 16.313 3.688 -17.896 1.00 65.06 219 ARG A O 1
ATOM 1663 N N . LEU A 1 220 ? 15.168 2.378 -16.469 1.00 61.34 220 LEU A N 1
ATOM 1664 C CA . LEU A 1 220 ? 13.958 2.270 -17.295 1.00 61.34 220 LEU A CA 1
ATOM 1665 C C . LEU A 1 220 ? 13.173 3.587 -17.352 1.00 61.34 220 LEU A C 1
ATOM 1667 O O . LEU A 1 220 ? 12.469 3.850 -18.320 1.00 61.34 220 LEU A O 1
ATOM 1671 N N . TYR A 1 221 ? 13.314 4.415 -16.318 1.00 60.50 221 TYR A N 1
ATOM 1672 C CA . TYR A 1 221 ? 12.635 5.694 -16.187 1.00 60.50 221 TYR A CA 1
ATOM 1673 C C . TYR A 1 221 ? 13.656 6.758 -15.774 1.00 60.50 221 TYR A C 1
ATOM 1675 O O . TYR A 1 221 ? 13.782 7.016 -14.580 1.00 60.50 221 TYR A O 1
ATOM 1683 N N . PRO A 1 222 ? 14.376 7.396 -16.719 1.00 50.62 222 PRO A N 1
ATOM 1684 C CA . PRO A 1 222 ? 15.499 8.302 -16.427 1.00 50.62 222 PRO A CA 1
ATOM 1685 C C . PRO A 1 222 ? 15.205 9.517 -15.516 1.00 50.62 222 PRO A C 1
ATOM 1687 O O . PRO A 1 222 ? 16.140 10.200 -15.108 1.00 50.62 222 PRO A O 1
ATOM 1690 N N . GLY A 1 223 ? 13.946 9.775 -15.133 1.00 47.88 223 GLY A N 1
ATOM 1691 C CA . GLY A 1 223 ? 13.555 10.746 -14.090 1.00 47.88 223 GLY A CA 1
ATOM 1692 C C . GLY A 1 223 ? 13.402 10.162 -12.671 1.00 47.88 223 GLY A C 1
ATOM 1693 O O . GLY A 1 223 ? 13.260 10.894 -11.691 1.00 47.88 223 GLY A O 1
ATOM 1694 N N . PHE A 1 224 ? 13.451 8.838 -12.521 1.00 45.22 224 PHE A N 1
ATOM 1695 C CA . PHE A 1 224 ? 13.244 8.119 -11.266 1.00 45.22 224 PHE A CA 1
ATOM 1696 C C . PHE A 1 224 ? 14.480 8.260 -10.362 1.00 45.22 224 PHE A C 1
ATOM 1698 O O . PHE A 1 224 ? 15.430 7.480 -10.421 1.00 45.22 224 PHE A O 1
ATOM 1705 N N . GLY A 1 225 ? 14.466 9.306 -9.531 1.00 45.25 225 GLY A N 1
ATOM 1706 C CA . GLY A 1 225 ? 15.534 9.673 -8.591 1.00 45.25 225 GLY A CA 1
ATOM 1707 C C . GLY A 1 225 ? 16.107 11.082 -8.788 1.00 45.25 225 GLY A C 1
ATOM 1708 O O . GLY A 1 225 ? 16.854 11.541 -7.930 1.00 45.25 225 GLY A O 1
ATOM 1709 N N . GLN A 1 226 ? 15.762 11.762 -9.886 1.00 45.59 226 GLN A N 1
ATOM 1710 C CA . GLN A 1 226 ? 16.247 13.114 -10.216 1.00 45.59 226 GLN A CA 1
ATOM 1711 C C . GLN A 1 226 ? 15.304 14.216 -9.696 1.00 45.59 226 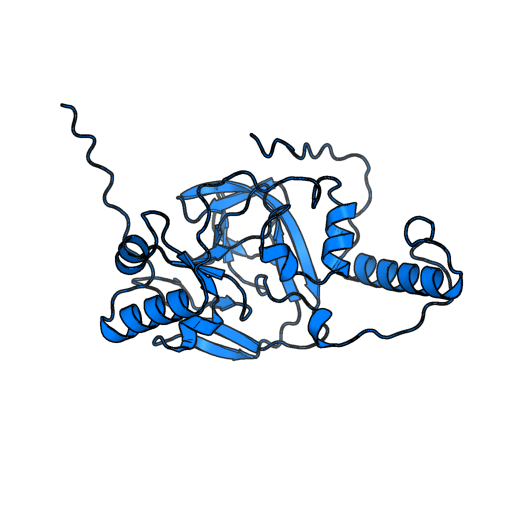GLN A C 1
ATOM 1713 O O . GLN A 1 226 ? 15.728 15.348 -9.467 1.00 45.59 226 GLN A O 1
ATOM 1718 N N . ASP A 1 227 ? 14.033 13.887 -9.451 1.00 39.06 227 ASP A N 1
ATOM 1719 C CA . ASP A 1 227 ? 13.033 14.853 -8.999 1.00 39.06 227 ASP A CA 1
ATOM 1720 C C . ASP A 1 227 ? 13.093 15.100 -7.481 1.00 39.06 227 ASP A C 1
ATOM 1722 O O . ASP A 1 227 ? 13.181 14.181 -6.670 1.00 39.06 227 ASP A O 1
ATOM 1726 N N . LYS A 1 228 ? 12.986 16.357 -7.044 1.00 39.81 228 LYS A N 1
ATOM 1727 C CA . LYS A 1 228 ? 12.668 16.641 -5.635 1.00 39.81 228 LYS A CA 1
ATOM 1728 C C . LYS A 1 228 ? 11.177 16.351 -5.430 1.00 39.81 228 LYS A C 1
ATOM 1730 O O . LYS A 1 228 ? 10.387 16.776 -6.278 1.00 39.81 228 LYS A O 1
ATOM 1735 N N . PRO A 1 229 ? 10.756 15.670 -4.346 1.00 40.50 229 PRO A N 1
ATOM 1736 C CA . PRO A 1 229 ? 9.342 15.409 -4.106 1.00 40.50 229 PRO A CA 1
ATOM 1737 C C . PRO A 1 229 ? 8.585 16.738 -4.143 1.00 40.50 229 PRO A C 1
ATOM 1739 O O . PRO A 1 229 ? 8.800 17.607 -3.296 1.00 40.50 229 PRO A O 1
ATOM 1742 N N . LYS A 1 230 ? 7.711 16.933 -5.144 1.00 38.50 230 LYS A N 1
ATOM 1743 C CA . LYS A 1 230 ? 6.733 18.018 -5.047 1.00 38.50 230 LYS A CA 1
ATOM 1744 C C . LYS A 1 230 ? 5.877 17.692 -3.840 1.00 38.50 230 LYS A C 1
ATOM 1746 O O . LYS A 1 230 ? 5.547 16.525 -3.629 1.00 38.50 230 LYS A O 1
ATOM 1751 N N . ALA A 1 231 ? 5.469 18.714 -3.107 1.00 41.28 231 ALA A N 1
ATOM 1752 C CA . ALA A 1 231 ? 4.363 18.574 -2.188 1.00 41.28 231 ALA A CA 1
ATOM 1753 C C . ALA A 1 231 ? 3.110 18.155 -2.972 1.00 41.28 231 ALA A C 1
ATOM 1755 O O . ALA A 1 231 ? 2.330 18.987 -3.425 1.00 41.28 231 ALA A O 1
ATOM 1756 N N . ALA A 1 232 ? 2.915 16.847 -3.168 1.00 44.75 232 ALA A N 1
ATOM 1757 C CA . ALA A 1 232 ? 1.577 16.302 -3.035 1.00 44.75 232 ALA A CA 1
ATOM 1758 C C . ALA A 1 232 ? 1.060 16.789 -1.674 1.00 44.75 232 ALA A C 1
ATOM 1760 O O . ALA A 1 232 ? 1.869 16.993 -0.766 1.00 44.75 232 ALA A O 1
ATOM 1761 N N . ARG A 1 233 ? -0.250 16.990 -1.512 1.00 51.56 233 ARG A N 1
ATOM 1762 C CA . ARG A 1 233 ? -0.838 17.012 -0.165 1.00 51.56 233 ARG A CA 1
ATOM 1763 C C . ARG A 1 233 ? -0.328 15.743 0.517 1.00 51.56 233 ARG A C 1
ATOM 1765 O O . ARG A 1 233 ? -0.650 14.645 0.076 1.00 51.56 233 ARG A O 1
ATOM 1772 N N . HIS A 1 234 ? 0.686 15.900 1.368 1.00 57.66 234 HIS A N 1
ATOM 1773 C CA . HIS A 1 234 ? 1.628 14.816 1.601 1.00 57.66 234 HIS A CA 1
ATOM 1774 C C . HIS A 1 234 ? 0.876 13.741 2.357 1.00 57.66 234 HIS A C 1
ATOM 1776 O O . HIS A 1 234 ? 0.398 14.013 3.458 1.00 57.66 234 HIS A O 1
ATOM 1782 N N . LEU A 1 235 ? 0.806 12.532 1.794 1.00 74.12 235 LEU A N 1
ATOM 1783 C CA . LEU A 1 235 ? 0.446 11.363 2.576 1.00 74.12 235 LEU A CA 1
ATOM 1784 C C . LEU A 1 235 ? 1.368 11.346 3.797 1.00 74.12 235 LEU A C 1
ATOM 1786 O O . LEU A 1 235 ? 2.582 11.146 3.695 1.00 74.12 235 LEU A O 1
ATOM 1790 N N . ASN A 1 236 ? 0.798 11.691 4.947 1.00 83.31 236 ASN A N 1
ATOM 1791 C CA . ASN A 1 236 ? 1.576 11.939 6.141 1.00 83.31 236 ASN A CA 1
ATOM 1792 C C . ASN A 1 236 ? 2.101 10.597 6.639 1.00 83.31 236 ASN A C 1
ATOM 1794 O O . ASN A 1 236 ? 1.323 9.669 6.833 1.00 83.31 236 ASN A O 1
ATOM 1798 N N . VAL A 1 237 ? 3.406 10.492 6.883 1.00 87.69 237 VAL A N 1
ATOM 1799 C CA . VAL A 1 237 ? 4.011 9.315 7.519 1.00 87.69 237 VAL A CA 1
ATOM 1800 C C . VAL A 1 237 ? 4.530 9.736 8.895 1.00 87.69 237 VAL A C 1
ATOM 1802 O O . VAL A 1 237 ? 5.706 10.110 9.022 1.00 87.69 237 VAL A O 1
ATOM 1805 N N . PRO A 1 238 ? 3.689 9.704 9.948 1.00 90.62 238 PRO A N 1
ATOM 1806 C CA . PRO A 1 238 ? 4.112 10.098 11.280 1.00 90.62 238 PRO A CA 1
ATOM 1807 C C . PRO A 1 238 ? 5.235 9.199 11.801 1.00 90.62 238 PRO A C 1
ATOM 1809 O O . PRO A 1 238 ? 5.386 8.046 11.402 1.00 90.62 238 PRO A O 1
ATOM 1812 N N . LYS A 1 239 ? 6.000 9.698 12.778 1.00 93.12 239 LYS A N 1
ATOM 1813 C CA . LYS A 1 239 ? 6.965 8.863 13.513 1.00 93.12 239 LYS A CA 1
ATOM 1814 C C . LYS A 1 239 ? 6.260 7.635 14.107 1.00 93.12 239 LYS A C 1
ATOM 1816 O O . LYS A 1 239 ? 5.154 7.757 14.637 1.00 93.12 239 LYS A O 1
ATOM 1821 N N . THR A 1 240 ? 6.946 6.493 14.140 1.00 93.25 240 THR A N 1
ATOM 1822 C CA . THR A 1 240 ? 6.405 5.200 14.604 1.00 93.25 240 THR A CA 1
ATOM 1823 C C . THR A 1 240 ? 5.727 5.269 15.973 1.00 93.25 240 THR A C 1
ATOM 1825 O O . THR A 1 240 ? 4.671 4.674 16.166 1.00 93.25 240 THR A O 1
ATOM 1828 N N . LYS A 1 241 ? 6.264 6.055 16.920 1.00 96.50 241 LYS A N 1
ATOM 1829 C CA . LYS A 1 241 ? 5.628 6.283 18.234 1.00 96.50 241 LYS A CA 1
ATOM 1830 C C . LYS A 1 241 ? 4.218 6.879 18.105 1.00 96.50 241 LYS A C 1
ATOM 1832 O O . LYS A 1 241 ? 3.307 6.460 18.813 1.00 96.50 241 LYS A O 1
ATOM 1837 N N . ARG A 1 242 ? 4.023 7.836 17.191 1.00 97.44 242 ARG A N 1
ATOM 1838 C CA . ARG A 1 242 ? 2.715 8.459 16.939 1.00 97.44 242 ARG A CA 1
ATOM 1839 C C . ARG A 1 242 ? 1.772 7.518 16.184 1.00 97.44 242 ARG A C 1
ATOM 1841 O O . ARG A 1 242 ? 0.598 7.484 16.532 1.00 97.44 242 ARG A O 1
ATOM 1848 N N . GLN A 1 243 ? 2.279 6.726 15.234 1.00 97.19 243 GLN A N 1
ATOM 1849 C CA . GLN A 1 243 ? 1.494 5.685 14.549 1.00 97.19 243 GLN A CA 1
ATOM 1850 C C . GLN A 1 243 ? 0.974 4.634 15.545 1.00 97.19 243 GLN A C 1
ATOM 1852 O O . GLN A 1 243 ? -0.218 4.356 15.578 1.00 97.19 243 GLN A O 1
ATOM 1857 N N . LYS A 1 244 ? 1.829 4.124 16.441 1.00 97.38 244 LYS A N 1
ATOM 1858 C CA . LYS A 1 244 ? 1.412 3.196 17.510 1.00 97.38 244 LYS A CA 1
ATOM 1859 C C . LYS A 1 244 ? 0.344 3.800 18.426 1.00 97.38 244 LYS A C 1
ATOM 1861 O O . LYS A 1 244 ? -0.599 3.112 18.797 1.00 97.38 244 LYS A O 1
ATOM 1866 N N . ARG A 1 245 ? 0.457 5.093 18.759 1.00 97.88 245 ARG A N 1
ATOM 1867 C CA . ARG A 1 245 ? -0.566 5.804 19.544 1.00 97.88 245 ARG A CA 1
ATOM 1868 C C . ARG A 1 245 ? -1.906 5.902 18.807 1.00 97.88 245 ARG A C 1
ATOM 1870 O O . ARG A 1 245 ? -2.937 5.800 19.462 1.00 97.88 245 ARG A O 1
ATOM 1877 N N . LEU A 1 246 ? -1.895 6.112 17.488 1.00 97.56 246 LEU A N 1
ATOM 1878 C CA . LEU A 1 246 ? -3.110 6.080 16.666 1.00 97.56 246 LEU A CA 1
ATOM 1879 C C . LEU A 1 246 ? -3.766 4.697 16.751 1.00 97.56 246 LEU A C 1
ATOM 1881 O O . LEU A 1 246 ? -4.927 4.606 17.129 1.00 97.56 246 LEU A O 1
ATOM 1885 N N . VAL A 1 247 ? -3.002 3.630 16.497 1.00 97.75 247 VAL A N 1
ATOM 1886 C CA . VAL A 1 247 ? -3.509 2.248 16.572 1.00 97.75 247 VAL A CA 1
ATOM 1887 C C . VAL A 1 247 ? -4.071 1.930 17.959 1.00 97.75 247 VAL A C 1
ATOM 1889 O O . VAL A 1 247 ? -5.157 1.378 18.063 1.00 97.75 247 VAL A O 1
ATOM 1892 N N . HIS A 1 248 ? -3.381 2.330 19.030 1.00 97.81 248 HIS A N 1
ATOM 1893 C CA . HIS A 1 248 ? -3.864 2.120 20.395 1.00 97.81 248 HIS A CA 1
ATOM 1894 C C . HIS A 1 248 ? -5.181 2.858 20.680 1.00 97.81 248 HIS A C 1
ATOM 1896 O O . HIS A 1 248 ? -6.059 2.310 21.335 1.00 97.81 248 HIS A O 1
ATOM 1902 N N . LYS A 1 249 ? -5.356 4.081 20.160 1.00 97.38 249 LYS A N 1
ATOM 1903 C CA . LYS A 1 249 ? -6.630 4.805 20.278 1.00 97.38 249 LYS A CA 1
ATOM 1904 C C . LYS A 1 249 ? -7.771 4.054 19.595 1.00 97.38 249 LYS A C 1
ATOM 1906 O O . LYS A 1 249 ? -8.809 3.907 20.223 1.00 97.38 249 LYS A O 1
ATOM 1911 N N . HIS A 1 250 ? -7.551 3.546 18.382 1.00 97.00 250 HIS A N 1
ATOM 1912 C CA . HIS A 1 250 ? -8.533 2.719 17.674 1.00 97.00 250 HIS A CA 1
ATOM 1913 C C . HIS A 1 250 ? -8.858 1.425 18.427 1.00 97.00 250 HIS A C 1
ATOM 1915 O O . HIS A 1 250 ? -10.026 1.081 18.570 1.00 97.00 250 HIS A O 1
ATOM 1921 N N . ALA A 1 251 ? -7.843 0.747 18.971 1.00 95.88 251 ALA A N 1
ATOM 1922 C CA . ALA A 1 251 ? -8.038 -0.461 19.769 1.00 95.88 251 ALA A CA 1
ATOM 1923 C C . ALA A 1 251 ? -8.892 -0.201 21.023 1.00 95.88 251 ALA A C 1
ATOM 1925 O O . ALA A 1 251 ? -9.742 -1.018 21.360 1.00 95.88 251 ALA A O 1
ATOM 1926 N N . ASN A 1 252 ? -8.691 0.939 21.692 1.00 95.75 252 ASN A N 1
ATOM 1927 C CA . ASN A 1 252 ? -9.421 1.275 22.915 1.00 95.75 252 ASN A CA 1
ATOM 1928 C C . ASN A 1 252 ? -10.839 1.797 22.651 1.00 95.75 252 ASN A C 1
ATOM 1930 O O . ASN A 1 252 ? -11.722 1.562 23.468 1.00 95.75 252 ASN A O 1
ATOM 1934 N N . SER A 1 253 ? -11.054 2.555 21.571 1.00 93.69 253 SER A N 1
ATOM 1935 C CA . SER A 1 253 ? -12.364 3.155 21.281 1.00 93.69 253 SER A CA 1
ATOM 1936 C C . SER A 1 253 ? -13.266 2.279 20.416 1.00 93.69 253 SER A C 1
ATOM 1938 O O . SER A 1 253 ? -14.450 2.579 20.301 1.00 93.69 253 SER A O 1
ATOM 1940 N N . GLY A 1 254 ? -12.720 1.253 19.754 1.00 91.94 254 GLY A N 1
ATOM 1941 C CA . GLY A 1 254 ? -13.442 0.453 18.760 1.00 91.94 254 GLY A CA 1
ATOM 1942 C C . GLY A 1 254 ? -13.776 1.215 17.471 1.00 91.94 254 GLY A C 1
ATOM 1943 O O . GLY A 1 254 ? -14.452 0.679 16.600 1.00 91.94 254 GLY A O 1
ATOM 1944 N N . THR A 1 255 ? -13.311 2.461 17.328 1.00 93.62 255 THR A N 1
ATOM 1945 C CA . THR A 1 255 ? -13.572 3.280 16.139 1.00 93.62 255 THR A CA 1
ATOM 1946 C C . THR A 1 255 ? -12.856 2.677 14.925 1.00 93.62 255 THR A C 1
ATOM 1948 O O . THR A 1 255 ? -11.659 2.388 15.030 1.00 93.62 255 THR A O 1
ATOM 1951 N N . PRO A 1 256 ? -13.523 2.533 13.769 1.00 94.38 256 PRO A N 1
ATOM 1952 C CA . PRO A 1 256 ? -12.903 2.105 12.516 1.00 94.38 256 PRO A CA 1
ATOM 1953 C C . PRO A 1 256 ? -11.689 2.940 12.084 1.00 94.38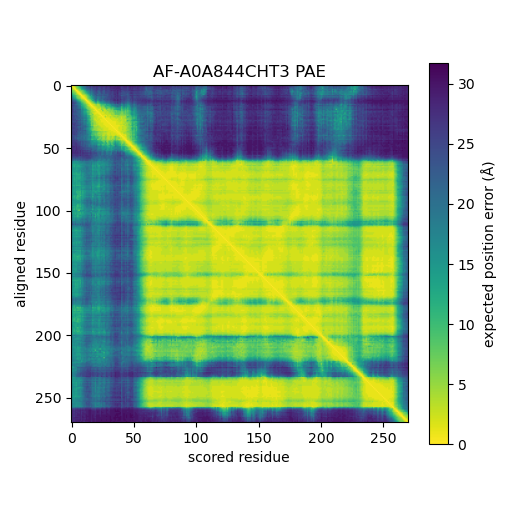 256 PRO A C 1
ATOM 1955 O O . PRO A 1 256 ? -11.560 4.115 12.430 1.00 94.38 256 PRO A O 1
ATOM 1958 N N . LEU A 1 257 ? -10.789 2.338 11.302 1.00 95.38 257 LEU A N 1
ATOM 1959 C CA . LEU A 1 257 ? -9.672 3.042 10.653 1.00 95.38 257 LEU A CA 1
ATOM 1960 C C . LEU A 1 257 ? -10.106 3.751 9.360 1.00 95.38 257 LEU A C 1
ATOM 1962 O O . LEU A 1 257 ? -9.490 4.746 8.972 1.00 95.38 257 LEU A O 1
ATOM 1966 N N . LEU A 1 258 ? -11.124 3.206 8.695 1.00 93.62 258 LEU A N 1
ATOM 1967 C CA . LEU A 1 258 ? -11.681 3.630 7.412 1.00 93.62 258 LEU A CA 1
ATOM 1968 C C . LEU A 1 258 ? -13.216 3.634 7.499 1.00 93.62 258 LEU A C 1
ATOM 1970 O O . LEU A 1 258 ? -13.777 2.922 8.330 1.00 93.62 258 LEU A O 1
ATOM 1974 N N . GLY A 1 259 ? -13.885 4.372 6.610 1.00 75.00 259 GLY A N 1
ATOM 1975 C CA . GLY A 1 259 ? -15.353 4.380 6.513 1.00 75.00 259 GLY A CA 1
ATOM 1976 C C . GLY A 1 259 ? -16.042 5.644 7.033 1.00 75.00 259 GLY A C 1
ATOM 1977 O O . GLY A 1 259 ? -17.261 5.722 6.957 1.00 75.00 259 GLY A O 1
ATOM 1978 N N . ASP A 1 260 ? -15.281 6.644 7.488 1.00 58.34 260 ASP A N 1
ATOM 1979 C CA . ASP A 1 260 ? -15.795 8.003 7.674 1.00 58.34 260 ASP A CA 1
ATOM 1980 C C . ASP A 1 260 ? -15.647 8.745 6.333 1.00 58.34 260 ASP A C 1
ATOM 1982 O O . ASP A 1 260 ? -14.612 9.374 6.068 1.00 58.34 260 ASP A O 1
ATOM 1986 N N . ASP A 1 261 ? -16.640 8.639 5.444 1.00 48.56 261 ASP A N 1
ATOM 1987 C CA . ASP A 1 261 ? -16.748 9.622 4.361 1.00 48.56 261 ASP A CA 1
ATOM 1988 C C . ASP A 1 261 ? -16.854 11.000 5.034 1.00 48.56 261 ASP A C 1
ATOM 1990 O O . ASP A 1 261 ? -17.688 11.173 5.931 1.00 48.56 261 ASP A O 1
ATOM 1994 N N . PRO A 1 262 ? -16.021 12.000 4.680 1.00 40.91 262 PRO A N 1
ATOM 1995 C CA . PRO A 1 262 ? -16.393 13.357 5.027 1.00 40.91 262 PRO A CA 1
ATOM 1996 C C . PRO A 1 262 ? -17.752 13.591 4.374 1.00 40.91 262 PRO A C 1
ATOM 1998 O O . PRO A 1 262 ? -17.876 13.429 3.159 1.00 40.91 262 PRO A O 1
ATOM 2001 N N . ALA A 1 263 ? -18.760 13.955 5.169 1.00 34.94 263 ALA A N 1
ATOM 2002 C CA . ALA A 1 263 ? -19.966 14.549 4.613 1.00 34.94 263 ALA A CA 1
ATOM 2003 C C . ALA A 1 263 ? -19.531 15.588 3.559 1.00 34.94 263 ALA A C 1
ATOM 2005 O O . ALA A 1 263 ? -18.543 16.295 3.810 1.00 34.94 263 ALA A O 1
ATOM 2006 N N . PRO A 1 264 ? -20.179 15.642 2.379 1.00 36.34 264 PRO A N 1
ATOM 2007 C CA . PRO A 1 264 ? -19.853 16.657 1.388 1.00 36.34 264 PRO A CA 1
ATOM 2008 C C . PRO A 1 264 ? -19.852 18.006 2.104 1.00 36.34 264 PRO A C 1
ATOM 2010 O O . PRO A 1 264 ? -20.771 18.286 2.872 1.00 36.34 264 PRO A O 1
ATOM 2013 N N . GLU A 1 265 ? -18.775 18.780 1.947 1.00 39.56 265 GLU A N 1
ATOM 2014 C CA . GLU A 1 265 ? -18.715 20.118 2.524 1.00 39.56 265 GLU A CA 1
ATOM 2015 C C . GLU A 1 265 ? -19.951 20.866 2.029 1.00 39.56 265 GLU A C 1
ATOM 2017 O O . GLU A 1 265 ? -20.084 21.118 0.831 1.00 39.56 265 GLU A O 1
ATOM 2022 N N . ASP A 1 266 ? -20.877 21.170 2.944 1.00 36.72 266 ASP A N 1
ATOM 2023 C CA . ASP A 1 266 ? -21.945 22.117 2.683 1.00 36.72 266 ASP A CA 1
ATOM 2024 C C . ASP A 1 266 ? -21.253 23.405 2.248 1.00 36.72 266 ASP A C 1
ATOM 2026 O O . ASP A 1 266 ? -20.704 24.154 3.066 1.00 36.72 266 ASP A O 1
ATOM 2030 N N . HIS A 1 267 ? -21.247 23.658 0.941 1.00 38.75 267 HIS A N 1
ATOM 2031 C CA . HIS A 1 267 ? -21.006 24.980 0.411 1.00 38.75 267 HIS A CA 1
ATOM 2032 C C . HIS A 1 267 ? -22.118 25.862 0.973 1.00 38.75 267 HIS A C 1
ATOM 2034 O O . HIS A 1 267 ? -23.190 25.996 0.389 1.00 38.75 267 HIS A O 1
ATOM 2040 N N . LYS A 1 268 ? -21.869 26.451 2.145 1.00 36.38 268 LYS A N 1
ATOM 2041 C CA . LYS A 1 268 ? -22.605 27.614 2.612 1.00 36.38 268 LYS A CA 1
ATOM 2042 C C . LYS A 1 268 ? -22.336 28.718 1.598 1.00 36.38 268 LYS A C 1
ATOM 2044 O O . LYS A 1 268 ? -21.339 29.426 1.691 1.00 36.38 268 LYS A O 1
ATOM 2049 N N . THR A 1 269 ? -23.215 28.824 0.610 1.00 39.50 269 THR A N 1
ATOM 2050 C CA . THR A 1 269 ? -23.504 30.081 -0.071 1.00 39.50 269 THR A CA 1
ATOM 2051 C C . THR A 1 269 ? -23.960 31.067 0.996 1.00 39.50 269 THR A C 1
ATOM 2053 O O . THR A 1 269 ? -25.085 30.981 1.490 1.00 39.50 269 THR A O 1
ATOM 2056 N N . GLY A 1 270 ? -23.033 31.932 1.394 1.00 39.59 270 GLY A N 1
ATOM 2057 C CA . GLY A 1 270 ? -23.276 33.194 2.077 1.00 39.59 270 GLY A CA 1
ATOM 2058 C C . GLY A 1 270 ? -22.709 34.308 1.220 1.00 39.59 270 GLY A C 1
ATOM 2059 O O . GLY A 1 270 ? -21.631 34.072 0.625 1.00 39.59 270 GLY A O 1
#

Organism: NCBI:txid2576383

Nearest PDB structures (foldseek):
  6rix-assembly2_B  TM=6.228E-01  e=3.179E-04  Mycobacterium intracellulare subsp. chimaera
  6riy-assembly1_A  TM=6.101E-01  e=3.595E-04  Mycobacterium intracellulare subsp. chimaera
  6rix-assembly1_A  TM=5.968E-01  e=4.065E-04  Mycobacterium intracellulare subsp. chimaera
  6own-assembly1_A  TM=6.132E-01  e=1.671E-03  Mycolicibacterium smegmatis
  1ef0-assembly2_B-2  TM=7.277E-01  e=6.075E-03  Saccharomyces cerevisiae

Solvent-accessible surface area (backbone atoms only — not comparable to full-atom values): 15117 Å² total; per-residue (Å²): 129,73,70,70,79,75,80,77,80,69,91,78,72,100,63,83,80,76,49,51,71,56,51,53,51,27,48,52,24,12,52,29,44,16,68,75,68,74,44,58,60,93,80,38,61,47,79,58,94,72,50,75,92,84,80,70,80,86,61,69,44,65,41,45,40,39,38,77,72,40,39,31,40,30,80,94,43,77,39,39,54,84,74,61,50,61,63,43,36,32,30,26,65,85,72,46,74,44,57,31,63,37,71,46,66,44,75,42,97,57,63,48,69,24,24,35,36,33,49,42,47,41,14,84,67,22,26,69,55,58,50,60,34,29,38,61,26,34,34,56,30,54,12,71,69,36,20,77,75,59,40,89,78,7,29,43,41,37,43,58,66,48,46,76,35,72,60,26,39,82,38,78,40,83,68,35,50,29,38,40,46,33,31,89,52,70,48,31,35,20,48,44,79,37,24,32,58,43,45,22,54,49,35,82,66,52,78,42,34,23,71,67,57,46,54,52,51,23,67,79,36,83,59,45,66,74,50,66,67,42,84,51,90,62,81,33,70,61,59,67,71,57,45,52,52,52,47,50,50,32,56,72,67,70,52,52,43,39,77,63,73,75,72,77,79,79,77,75,86,123

Foldseek 3Di:
DDPPPPVPPPPDDPDDPDAPVLLLQLQQQLVQVCVVVVNDSVVGGSDDDDGDDDDDQPLPFFQWFFFFQQWFQFPVGIDTLVPDDFQTFFQFPVRGTFTFHDKHKDFAPAWDKWKKAAQCQQHDCPLVGIGTTGQQWWWFQQDPLQCVLPNNRGATDGLNLLCLTPRIDIDTDRGRIGMATEGQAWTFGQRSHIGITGDYAQDPSLSSHRPSVQVSVCVVRVRRDVDHHDDDVDRHHDDPVSSNVSSVVCRVPVGGRDDPDPDPPPPPPD

InterPro domains:
  IPR028992 Hedgehog/Intein (Hint) domain [PF13403] (65-202)
  IPR036844 Hint domain superfamily [SSF51294] (66-128)

Secondary structure (DSSP, 8-state):
------------S--PPPPHHHHHHHHHHHHHHHHHH---GGG--TT-S-------TTSSS-SS-EETT-EEEETTEEEEGGG--TT-EEEBTTS-EEE--EEEEEEPSSPPEEEEE-TTSSBTTBSSS-EEEETT-EEEE-SHHHHHHH-TT-EEEEGGGGGGSTTEEEEE----EEEEEE-SSS-EEEETTEEEEPB-TT-GGGGGS-HHHHHHHHHHSTTTTTS-----S------HHHHHHHHHHHHHH---SS------------

=== Feature glossary ===
Key to the feature types in this record:

— What the protein is —

Primary structure: the covalent order of the twenty standard amino acids along the backbone. Two proteins with the same sequence will (almost always) fold to the same structure; two with 30% identity often share a fold but not the details.

Database cross-references. InterPro integrates a dozen domain/family signature databases into unified entries with residue-range hits. GO terms attach function/process/location labels with evidence codes. CATH codes position the fold in a four-level structural taxonomy. Organism is the NCBI-taxonomy species name.

— Where its atoms are —

The mmCIF block holds the 3D Cartesian coordinates of each backbone atom (N, Cα, C, O) in ångströms. mmCIF is the PDB's canonical archive format — a tagged-loop text representation of the atomic model.

Six rendered views show the 3D structure from the faces of a cube — i.e. along ±x, ±y, ±z. Rendering representation is drawn randomly per protein from cartoon (secondary-structure ribbons), sticks (backbone bonds), or molecular surface; coloring is either N→C rainbow (blue at the N-terminus through red at the C-terminus) or one color per chain.

— Local backbone conformation —

DSSP 8-state secondary structure assigns each residue one of H (α-helix), G (3₁₀-helix), I (π-helix), E (extended β-strand), B (isolated β-bridge), T (hydrogen-bonded turn), S (bend), or '-' (coil). The assignment is computed from backbone hydrogen-bond geometry via the Kabsch–Sander algorithm.

P-SEA three-state annotation labels each residue as helix, strand, or coil based purely on the geometry of the Cα trace. It serves as a fallback when the full backbone (and thus DSSP) is unavailable.

The φ/ψ torsion pair specifies the backbone conformation at each residue. φ rotates about the N–Cα bond, ψ about the Cα–C bond. Steric clashes forbid most of the (φ, ψ) plane — the allowed regions (α-helix basin, β-sheet basin, left-handed helix) are the Ramachandran-allowed regions.

— Global shape and packing —

The geometric summary reports three shape descriptors. Rg (radius of gyration) measures how spread out the Cα atoms are about their centre of mass; compact globular proteins have small Rg, elongated or unfolded ones large. Cα contacts (<8 Å, |i−j|>4) count long-range residue pairs in spatial proximity — high for tightly packed folds, near zero for rods or random coil. The bounding-box extents give the protein's footprint along x, y, z in Å.

Accessible surface area quantifies burial. A residue with SASA near zero is packed into the hydrophobic core; one with SASA >100 Å² sits on the surface. Computed here via the Shrake–Rupley numerical algorithm with a 1.4 Å probe.

Plot images: a contact map (which residues are close in 3D, as an N×N binary image), a Ramachandran scatter (backbone torsion angles, revealing secondary-structure composition at a glance), and — for AlphaFold structures — a PAE heatmap (pairwise prediction confidence).

— Structural neighborhood —

The Foldseek 3Di string encodes local tertiary geometry as a 20-letter alphabet — one character per residue — derived from the relative positions of nearby Cα atoms. Unlike the amino-acid sequence, 3Di is a direct function of the 3D structure, so two proteins with the same fold have similar 3Di strings even at low sequence identity.

Nearest PDB neighbors are the top structural matches found by Foldseek when searching this structure against the entire Protein Data Bank. Each hit reports a TM-score (0 to 1; >0.5 almost always implies the same fold) and an E-value. These are *structural* homologs — they may share no detectable sequence similarity.

— Confidence and disorder —

For AlphaFold models, the B-factor field carries pLDDT — the model's own estimate of local accuracy on a 0–100 scale. Regions with pLDDT<50 should be treated as essentially unmodeled; they often correspond to intrinsically disordered segments.

B-factor (Debye–Waller factor) reflects atomic displacement in the crystal lattice. It is an experimental observable (units Å²), not a prediction; low values mean the atom is pinned down, high values mean it moves or is heterogeneous across the crystal.

Predicted aligned error is AlphaFold's pairwise confidence. Unlike pLDDT (per-residue), PAE is per-residue-pair and captures whether two parts of the structure are correctly placed relative to each other. Units are ångströms of expected positional error.